Protein 6PLJ (pdb70)

Sequence (216 aa):
GNMISAVVAAAGRGSSRMMRDMAELGLEPVHKLLLPLNNGVTVIEATVKAVLSAGVDECIVVTGHRAGEVEEALSGMDVRVVRNDPVDVPLSASLLRGVRAAGGDIILCAAGDQPAVSPATLRRIAEHADGSSTVSSILARGESGWLDNARGIGMMPLAAGADLLRDYLPLGDGNINPLLWMMMLEDGVRLYGVEASRPIELVNNINHYSDYLRIRDHFFLRTN

Organism: Methanothermobacter thermautotrophicus (strain ATCC 29096 / DSM 1053 / JCM 10044 / NBRC 100330 / Delta H) (NCBI:txid187420)

Radius of gyration: 16.03 Å; Cα contacts (8 Å, |Δi|>4): 494; chains: 1; bounding box: 42×36×37 Å

Secondary structure (DSSP, 8-state):
---EEEEEEE----HHHHHHHHHTTPPP--GGGSEETTEEHHHHHHHHHHHTT-SEEEEEE-TTHHHHHHHTTTS--EEEE-SSS---HHHHHHHHHHH---SEEEEEETT-TT--HHHHHHHHHH-BTTEEEEEESSSSEE-S--TT--SSEEEEHHHHHHHTTSSSS-HHHHHHHHHHTT-EEEEEE-SSGGGG---SSHHHHHHHHHHHHHH-

B-factor: mean 17.9, std 7.76, range [8.37, 50.13]

Solvent-accessible surface area: 10000 Å² total; per-residue (Å²): 102,147,64,51,0,0,0,0,10,2,6,40,151,11,70,83,0,39,142,24,10,56,124,114,72,78,148,53,54,3,26,4,33,6,85,5,95,85,60,22,0,0,32,10,5,0,126,10,0,51,46,6,48,18,92,40,2,0,0,0,0,6,50,107,6,49,80,0,40,125,20,3,82,82,48,125,32,145,57,21,113,6,130,102,79,104,49,65,61,6,32,5,0,37,76,0,6,140,32,19,57,7,56,10,0,0,0,5,12,0,18,9,4,8,9,32,50,49,0,3,109,101,0,8,120,82,12,74,53,81,15,0,0,0,0,2,144,44,149,60,22,166,38,126,20,1,161,43,14,12,17,1,0,0,0,3,16,120,23,0,109,102,25,3,79,84,56,106,4,89,13,45,51,1,0,90,55,0,32,141,92,37,21,146,2,40,0,4,87,13,63,131,98,14,2,19,14,71,0,75,72,21,74,31,2,52,124,0,93,67,24,32,129,171,72,156

Foldseek 3Di:
DPFEEEEEEAADFQVQAQVLCVVVVHHGDTQQQPDAPNAGLLVLQVVQQVLLPGPAYEYEYHVVRVRNCVSCVPDRHHYDYDVVRPAFPLVSVLSRLVVDDDQKYFYAYSQQRLAHSPQSNVQSVQEDAQEKEFADQAAWFWDLALPLTFDGMMYGSVVSNVQSVDDDRGRSVSVNVCSVVVRTYIHHYGPDNLSSQGPNHNVNVVVSRVVSVVVD

Structure (mmCIF, N/CA/C/O backbone):
data_6PLJ
#
_entry.id   6PLJ
#
_cell.length_a   50.656
_cell.length_b   61.418
_cell.length_c   72.227
_cell.angle_alpha   90.000
_cell.angle_beta   90.000
_cell.angle_gamma   90.000
#
_symmetry.space_group_name_H-M   'P 21 21 21'
#
loop_
_entity.id
_entity.type
_entity.pdbx_description
1 polymer 'nucleotidyl transferase'
2 non-polymer 1,2-ETHANEDIOL
3 non-polymer 'CHLORIDE ION'
4 non-polymer 'SODIUM ION'
5 water water
#
loop_
_atom_site.group_PDB
_atom_site.id
_atom_site.type_symbol
_atom_site.label_atom_id
_atom_site.label_alt_id
_atom_site.label_comp_id
_atom_site.label_asym_id
_atom_site.label_entity_id
_atom_site.label_seq_id
_atom_site.pdbx_PDB_ins_code
_atom_site.Cartn_x
_atom_site.Cartn_y
_atom_site.Cartn_z
_atom_site.occupancy
_atom_site.B_iso_or_equiv
_atom_site.auth_seq_id
_atom_site.auth_comp_id
_atom_site.auth_asym_id
_atom_site.auth_atom_id
_atom_site.pdbx_PDB_model_num
ATOM 1 N N . GLY A 1 22 ? -16.588 12.015 25.047 0.70 26.16 2 GLY A N 1
ATOM 2 C CA . GLY A 1 22 ? -15.925 13.006 24.158 0.70 25.50 2 GLY A CA 1
ATOM 3 C C . GLY A 1 22 ? -14.838 13.851 24.814 0.70 24.76 2 GLY A C 1
ATOM 4 O O . GLY A 1 22 ? -14.618 14.991 24.406 0.70 25.91 2 GLY A O 1
ATOM 5 N N . ASN A 1 23 ? -14.146 13.301 25.812 0.70 22.45 3 ASN A N 1
ATOM 6 C CA . ASN A 1 23 ? -13.025 13.995 26.451 0.70 21.90 3 ASN A CA 1
ATOM 7 C C . ASN A 1 23 ? -11.674 13.466 25.972 0.70 19.22 3 ASN A C 1
ATOM 8 O O . ASN A 1 23 ? -10.701 14.213 25.946 0.70 19.57 3 ASN A O 1
ATOM 13 N N . MET A 1 24 ? -11.590 12.185 25.610 1.00 16.44 4 MET A N 1
ATOM 14 C CA . MET A 1 24 ? -10.305 11.646 25.172 1.00 14.45 4 MET A CA 1
ATOM 15 C C . MET A 1 24 ? -10.486 10.405 24.315 1.00 13.05 4 MET A C 1
ATOM 16 O O . MET A 1 24 ? -11.256 9.510 24.668 1.00 12.93 4 MET A O 1
ATOM 21 N N . ILE A 1 25 ? -9.771 10.377 23.192 1.00 12.42 5 ILE A N 1
ATOM 22 C CA . ILE A 1 25 ? -9.853 9.274 22.234 1.00 12.27 5 ILE A CA 1
ATOM 23 C C . ILE A 1 25 ? -8.508 8.561 22.228 1.00 11.25 5 ILE A C 1
ATOM 24 O O . ILE A 1 25 ? -7.477 9.147 21.899 1.00 10.80 5 ILE A O 1
ATOM 29 N N . SER A 1 26 ? -8.517 7.277 22.583 1.00 10.14 6 SER A N 1
ATOM 30 C CA . SER A 1 26 ? -7.300 6.469 22.568 1.00 9.85 6 SER A CA 1
ATOM 31 C C . SER A 1 26 ? -7.401 5.471 21.439 1.00 10.20 6 SER A C 1
ATOM 32 O O . SER A 1 26 ? -8.463 4.869 21.246 1.00 11.75 6 SER A O 1
ATOM 35 N N . ALA A 1 27 ? -6.322 5.276 20.701 1.00 9.49 7 ALA A N 1
ATOM 36 C CA . ALA A 1 27 ? -6.277 4.159 19.767 1.00 9.15 7 ALA A CA 1
ATOM 37 C C . ALA A 1 27 ? -5.645 2.965 20.435 1.00 8.91 7 ALA A C 1
ATOM 38 O O . ALA A 1 27 ? -4.745 3.100 21.259 1.00 9.11 7 ALA A O 1
ATOM 40 N N . VAL A 1 28 ? -6.131 1.790 20.068 1.00 8.37 8 VAL A N 1
ATOM 41 C CA . VAL A 1 28 ? -5.530 0.532 20.471 1.00 8.48 8 VAL A CA 1
ATOM 42 C C . VAL A 1 28 ? -5.281 -0.228 19.177 1.00 8.52 8 VAL A C 1
ATOM 43 O O . VAL A 1 28 ? -6.237 -0.540 18.439 1.00 8.38 8 VAL A O 1
ATOM 47 N N . VAL A 1 29 ? -4.016 -0.494 18.891 1.00 8.58 9 VAL A N 1
ATOM 48 C CA . VAL A 1 29 ? -3.625 -1.258 17.714 1.00 8.72 9 VAL A CA 1
ATOM 49 C C . VAL A 1 29 ? -3.255 -2.658 18.171 1.00 9.23 9 VAL A C 1
ATOM 50 O O . VAL A 1 29 ? -2.332 -2.841 18.979 1.00 9.03 9 VAL A O 1
ATOM 54 N N . ALA A 1 30 ? -3.987 -3.643 17.666 1.00 9.72 10 ALA A N 1
ATOM 55 C CA . ALA A 1 30 ? -3.701 -5.038 17.980 1.00 10.15 10 ALA A CA 1
ATOM 56 C C . ALA A 1 30 ? -2.607 -5.527 17.039 1.00 10.57 10 ALA A C 1
ATOM 57 O O . ALA A 1 30 ? -2.830 -5.642 15.837 1.00 11.27 10 ALA A O 1
ATOM 59 N N . ALA A 1 31 ? -1.432 -5.798 17.594 1.00 10.45 11 ALA A N 1
ATOM 60 C CA . ALA A 1 31 ? -0.252 -6.134 16.806 1.00 10.69 11 ALA A CA 1
ATOM 61 C C . ALA A 1 31 ? 0.438 -7.357 17.410 1.00 10.87 11 ALA A C 1
ATOM 62 O O . ALA A 1 31 ? 1.663 -7.455 17.380 1.00 12.75 11 ALA A O 1
ATOM 64 N N . ALA A 1 32 ? -0.357 -8.260 17.964 1.00 11.10 12 ALA A N 1
ATOM 65 C CA . ALA A 1 32 ? 0.161 -9.343 18.822 1.00 11.06 12 ALA A CA 1
ATOM 66 C C . ALA A 1 32 ? -0.018 -10.750 18.290 1.00 10.87 12 ALA A C 1
ATOM 67 O O . ALA A 1 32 ? 0.495 -11.683 18.900 1.00 10.83 12 ALA A O 1
ATOM 69 N N . GLY A 1 33 ? -0.758 -10.928 17.199 1.00 10.84 13 GLY A N 1
ATOM 70 C CA . GLY A 1 33 ? -1.136 -12.248 16.760 1.00 10.90 13 GLY A CA 1
ATOM 71 C C . GLY A 1 33 ? -0.140 -12.916 15.831 1.00 10.93 13 GLY A C 1
ATOM 72 O O . GLY A 1 33 ? 0.741 -12.267 15.252 1.00 10.73 13 GLY A O 1
ATOM 73 N N . ARG A 1 34 ? -0.323 -14.221 15.657 1.00 11.66 14 ARG A N 1
ATOM 74 C CA . ARG A 1 34 ? 0.415 -14.961 14.640 1.00 11.82 14 ARG A CA 1
ATOM 75 C C . ARG A 1 34 ? -0.193 -14.647 13.274 1.00 12.07 14 ARG A C 1
ATOM 76 O O . ARG A 1 34 ? -1.298 -14.102 13.159 1.00 13.54 14 ARG A O 1
ATOM 84 N N . GLY A 1 35 ? 0.549 -14.987 12.238 1.00 11.62 15 GLY A N 1
ATOM 85 C CA . GLY A 1 35 ? 0.059 -14.928 10.871 1.00 11.32 15 GLY A CA 1
ATOM 86 C C . GLY A 1 35 ? 0.681 -16.071 10.112 1.00 11.08 15 GLY A C 1
ATOM 87 O O . GLY A 1 35 ? 1.471 -15.879 9.199 1.00 10.98 15 GLY A O 1
ATOM 88 N N A SER A 1 36 ? 0.318 -17.276 10.512 0.70 11.12 16 SER A N 1
ATOM 89 N N B SER A 1 36 ? 0.321 -17.279 10.528 0.30 11.17 16 SER A N 1
ATOM 90 C CA A SER A 1 36 ? 0.965 -18.471 9.990 0.70 11.18 16 SER A CA 1
ATOM 91 C CA B SER A 1 36 ? 0.911 -18.505 10.002 0.30 11.22 16 SER A CA 1
ATOM 92 C C A SER A 1 36 ? 0.657 -18.695 8.507 0.70 11.52 16 SER A C 1
ATOM 93 C C B SER A 1 36 ? 0.658 -18.676 8.513 0.30 11.53 16 SER A C 1
ATOM 94 O O A SER A 1 36 ? 1.552 -19.089 7.747 0.70 10.92 16 SER A O 1
ATOM 95 O O B SER A 1 36 ? 1.575 -19.022 7.761 0.30 11.27 16 SER A O 1
ATOM 100 N N . ARG A 1 37 ? -0.582 -18.416 8.101 1.00 11.69 17 ARG A N 1
ATOM 101 C CA . ARG A 1 37 ? -1.005 -18.601 6.707 1.00 12.72 17 ARG A CA 1
ATOM 102 C C . ARG A 1 37 ? -0.165 -17.765 5.761 1.00 11.76 17 ARG A C 1
ATOM 103 O O . ARG A 1 37 ? 0.306 -18.260 4.721 1.00 11.43 17 ARG A O 1
ATOM 111 N N . MET A 1 38 ? 0.090 -16.519 6.132 1.00 11.44 18 MET A N 1
ATOM 112 C CA . MET A 1 38 ? 0.840 -15.651 5.252 1.00 11.84 18 MET A CA 1
ATOM 113 C C . MET A 1 38 ? 2.296 -16.093 5.147 1.00 11.63 18 MET A C 1
ATOM 114 O O . MET A 1 38 ? 2.877 -16.020 4.073 1.00 11.46 18 MET A O 1
ATOM 119 N N . MET A 1 39 ? 2.885 -16.552 6.257 1.00 11.31 19 MET A N 1
ATOM 120 C CA . MET A 1 39 ? 4.257 -17.040 6.254 1.00 11.57 19 MET A CA 1
ATOM 121 C C . MET A 1 39 ? 4.389 -18.303 5.417 1.00 11.31 19 MET A C 1
ATOM 122 O O . MET A 1 39 ? 5.349 -18.429 4.662 1.00 11.00 19 MET A O 1
ATOM 127 N N . ARG A 1 40 ? 3.415 -19.200 5.534 1.00 11.16 20 ARG A N 1
ATOM 128 C CA . ARG A 1 40 ? 3.389 -20.418 4.711 1.00 11.61 20 ARG A CA 1
ATOM 129 C C . ARG A 1 40 ? 3.248 -20.061 3.240 1.00 12.09 20 ARG A C 1
ATOM 130 O O . ARG A 1 40 ? 3.897 -20.684 2.382 1.00 12.16 20 ARG A O 1
ATOM 138 N N . ASP A 1 41 ? 2.413 -19.064 2.940 1.00 12.00 21 ASP A N 1
ATOM 139 C CA . ASP A 1 41 ? 2.297 -18.604 1.553 1.00 12.11 21 ASP A CA 1
ATOM 140 C C . ASP A 1 41 ? 3.648 -18.189 0.977 1.00 12.50 21 ASP A C 1
ATOM 141 O O . ASP A 1 41 ? 3.952 -18.465 -0.195 1.00 12.69 21 ASP A O 1
ATOM 146 N N . MET A 1 42 ? 4.430 -17.467 1.764 1.00 12.38 22 MET A N 1
ATOM 147 C CA . MET A 1 42 ? 5.756 -17.044 1.343 1.00 12.72 22 MET A CA 1
ATOM 148 C C . MET A 1 42 ? 6.658 -18.242 1.110 1.00 13.53 22 MET A C 1
ATOM 149 O O . MET A 1 42 ? 7.352 -18.299 0.092 1.00 13.95 22 MET A O 1
ATOM 154 N N . ALA A 1 43 ? 6.624 -19.204 2.031 1.00 13.67 23 ALA A N 1
ATOM 155 C CA . ALA A 1 43 ? 7.429 -20.422 1.884 1.00 15.10 23 ALA A CA 1
ATOM 156 C C . ALA A 1 43 ? 7.037 -21.199 0.623 1.00 16.08 23 ALA A C 1
ATOM 157 O O . ALA A 1 43 ? 7.921 -21.721 -0.083 1.00 17.03 23 ALA A O 1
ATOM 159 N N . GLU A 1 44 ? 5.739 -21.232 0.320 1.00 15.79 24 GLU A N 1
ATOM 160 C CA . GLU A 1 44 ? 5.211 -21.937 -0.862 1.00 16.91 24 GLU A CA 1
ATOM 161 C C . GLU A 1 44 ? 5.538 -21.245 -2.195 1.00 16.84 24 GLU A C 1
ATOM 162 O O . GLU A 1 44 ? 5.405 -21.858 -3.262 1.00 18.43 24 GLU A O 1
ATOM 168 N N . LEU A 1 45 ? 5.943 -19.979 -2.136 1.00 15.96 25 LEU A N 1
ATOM 169 C CA . LEU A 1 45 ? 6.548 -19.275 -3.267 1.00 16.51 25 LEU A CA 1
ATOM 170 C C . LEU A 1 45 ? 8.076 -19.403 -3.319 1.00 16.59 25 LEU A C 1
ATOM 171 O O . LEU A 1 45 ? 8.721 -18.792 -4.172 1.00 18.64 25 LEU A O 1
ATOM 176 N N . GLY A 1 46 ? 8.675 -20.183 -2.425 1.00 17.09 26 GLY A N 1
ATOM 177 C CA . GLY A 1 46 ? 10.133 -20.232 -2.301 1.00 17.26 26 GLY A CA 1
ATOM 178 C C . GLY A 1 46 ? 10.791 -18.962 -1.791 1.00 18.02 26 GLY A C 1
ATOM 179 O O . GLY A 1 46 ? 11.966 -18.707 -2.050 1.00 18.65 26 GLY A O 1
ATOM 180 N N . LEU A 1 47 ? 10.040 -18.153 -1.046 1.00 16.78 27 LEU A N 1
ATOM 181 C CA . LEU A 1 47 ? 10.589 -16.972 -0.420 1.00 16.72 27 LEU A CA 1
ATOM 182 C C . LEU A 1 47 ? 10.863 -17.282 1.047 1.00 16.62 27 LEU A C 1
ATOM 183 O O . LEU A 1 47 ? 10.258 -18.198 1.615 1.00 16.98 27 LEU A O 1
ATOM 188 N N . GLU A 1 48 ? 11.770 -16.519 1.645 1.00 16.22 28 GLU A N 1
ATOM 189 C CA . GLU A 1 48 ? 11.996 -16.602 3.088 1.00 16.87 28 GLU A CA 1
ATOM 190 C C . GLU A 1 48 ? 10.806 -15.942 3.788 1.00 15.90 28 GLU A C 1
ATOM 191 O O . GLU A 1 48 ? 10.506 -14.789 3.500 1.00 15.48 28 GLU A O 1
ATOM 197 N N . PRO A 1 49 ? 10.108 -16.679 4.675 1.00 15.32 29 PRO A N 1
ATOM 198 C CA . PRO A 1 49 ? 8.962 -16.039 5.317 1.00 14.59 29 PRO A CA 1
ATOM 199 C C . PRO A 1 49 ? 9.361 -14.895 6.228 1.00 14.29 29 PRO A C 1
ATOM 200 O O . PRO A 1 49 ? 10.449 -14.877 6.818 1.00 14.70 29 PRO A O 1
ATOM 204 N N . VAL A 1 50 ? 8.482 -13.904 6.270 1.00 13.30 30 VAL A N 1
ATOM 205 C CA . VAL A 1 50 ? 8.640 -12.732 7.116 1.00 13.37 30 VAL A CA 1
ATOM 206 C C . VAL A 1 50 ? 7.260 -12.568 7.756 1.00 12.41 30 VAL A C 1
ATOM 207 O O . VAL A 1 50 ? 6.258 -12.705 7.073 1.00 12.19 30 VAL A O 1
ATOM 211 N N . HIS A 1 51 ? 7.214 -12.340 9.067 1.00 11.54 31 HIS A N 1
ATOM 212 C CA . HIS A 1 51 ? 5.963 -12.042 9.747 1.00 11.35 31 HIS A CA 1
ATOM 213 C C . HIS A 1 51 ? 5.313 -10.816 9.106 1.00 10.61 31 HIS A C 1
ATOM 214 O O . HIS A 1 51 ? 5.986 -9.822 8.827 1.00 10.40 31 HIS A O 1
ATOM 221 N N . LYS A 1 52 ? 4.004 -10.900 8.914 1.00 10.15 32 LYS A N 1
ATOM 222 C CA . LYS A 1 52 ? 3.243 -9.897 8.151 1.00 10.27 32 LYS A CA 1
ATOM 223 C C . LYS A 1 52 ? 3.494 -8.471 8.593 1.00 10.05 32 LYS A C 1
ATOM 224 O O . LYS A 1 52 ? 3.541 -7.568 7.769 1.00 10.27 32 LYS A O 1
ATOM 230 N N . LEU A 1 53 ? 3.642 -8.271 9.895 1.00 9.98 33 LEU A N 1
ATOM 231 C CA . LEU A 1 53 ? 3.782 -6.922 10.427 1.00 9.82 33 LEU A CA 1
ATOM 232 C C . LEU A 1 53 ? 5.115 -6.291 10.088 1.00 10.63 33 LEU A C 1
ATOM 233 O O . LEU A 1 53 ? 5.251 -5.060 10.160 1.00 10.67 33 LEU A O 1
ATOM 238 N N . LEU A 1 54 ? 6.091 -7.117 9.714 1.00 11.31 34 LEU A N 1
ATOM 239 C CA . LEU A 1 54 ? 7.444 -6.659 9.437 1.00 12.47 34 LEU A CA 1
ATOM 240 C C . LEU A 1 54 ? 7.759 -6.565 7.949 1.00 12.62 34 LEU A C 1
ATOM 241 O O . LEU A 1 54 ? 8.883 -6.200 7.574 1.00 13.35 34 LEU A O 1
ATOM 246 N N . LEU A 1 55 ? 6.786 -6.876 7.098 1.00 12.57 35 LEU A N 1
ATOM 247 C CA . LEU A 1 55 ? 6.965 -6.724 5.666 1.00 12.70 35 LEU A CA 1
ATOM 248 C C . LEU A 1 55 ? 7.090 -5.259 5.292 1.00 13.55 35 LEU A C 1
ATOM 249 O O . LEU A 1 55 ? 6.507 -4.393 5.940 1.00 13.20 35 LEU A O 1
ATOM 254 N N . PRO A 1 56 ? 7.865 -4.966 4.239 1.00 14.61 36 PRO A N 1
ATOM 255 C CA . PRO A 1 56 ? 8.109 -3.579 3.900 1.00 15.31 36 PRO A CA 1
ATOM 256 C C . PRO A 1 56 ? 6.921 -2.950 3.224 1.00 16.03 36 PRO A C 1
ATOM 257 O O . PRO A 1 56 ? 6.274 -3.569 2.369 1.00 16.22 36 PRO A O 1
ATOM 261 N N . LEU A 1 57 ? 6.677 -1.701 3.588 1.00 17.22 37 LEU A N 1
ATOM 262 C CA . LEU A 1 57 ? 5.607 -0.932 3.040 1.00 19.15 37 LEU A CA 1
ATOM 263 C C . LEU A 1 57 ? 5.907 0.551 3.250 1.00 20.77 37 LEU A C 1
ATOM 264 O O . LEU A 1 57 ? 6.171 0.960 4.384 1.00 20.00 37 LEU A O 1
ATOM 269 N N . ASN A 1 58 ? 5.904 1.322 2.162 1.00 22.73 38 ASN A N 1
ATOM 270 C CA A ASN A 1 58 ? 6.032 2.783 2.227 0.50 23.73 38 ASN A CA 1
ATOM 271 C CA B ASN A 1 58 ? 6.060 2.788 2.213 0.50 23.10 38 ASN A CA 1
ATOM 272 C C . ASN A 1 58 ? 7.370 3.211 2.879 1.00 24.06 38 ASN A C 1
ATOM 273 O O . ASN A 1 58 ? 7.414 4.181 3.647 1.00 24.83 38 ASN A O 1
ATOM 282 N N . GLY A 1 59 ? 8.450 2.479 2.586 1.00 23.12 39 GLY A N 1
ATOM 283 C CA . GLY A 1 59 ? 9.756 2.726 3.225 1.00 22.75 39 GLY A CA 1
ATOM 284 C C . GLY A 1 59 ? 9.867 2.327 4.695 1.00 22.12 39 GLY A C 1
ATOM 285 O O . GLY A 1 59 ? 10.913 2.515 5.319 1.00 21.32 39 GLY A O 1
ATOM 286 N N . VAL A 1 60 ? 8.806 1.747 5.256 1.00 20.55 40 VAL A N 1
ATOM 287 C CA . VAL A 1 60 ? 8.797 1.315 6.656 1.00 20.30 40 VAL A CA 1
ATOM 288 C C . VAL A 1 60 ? 8.270 -0.123 6.665 1.00 19.35 40 VAL A C 1
ATOM 289 O O . VAL A 1 60 ? 8.491 -0.856 5.701 1.00 20.73 40 VAL A O 1
ATOM 293 N N . THR A 1 61 ? 7.645 -0.549 7.760 1.00 16.94 41 THR A N 1
ATOM 294 C CA . THR A 1 61 ? 6.996 -1.851 7.842 1.00 14.77 41 THR A CA 1
ATOM 295 C C . THR A 1 61 ? 5.479 -1.686 7.862 1.00 13.25 41 THR A C 1
ATOM 296 O O . THR A 1 61 ? 4.943 -0.598 8.102 1.00 12.35 41 THR A O 1
ATOM 300 N N . VAL A 1 62 ? 4.787 -2.794 7.639 1.00 11.52 42 VAL A N 1
ATOM 301 C CA . VAL A 1 62 ? 3.338 -2.835 7.742 1.00 10.73 42 VAL A CA 1
ATOM 302 C C . VAL A 1 62 ? 2.880 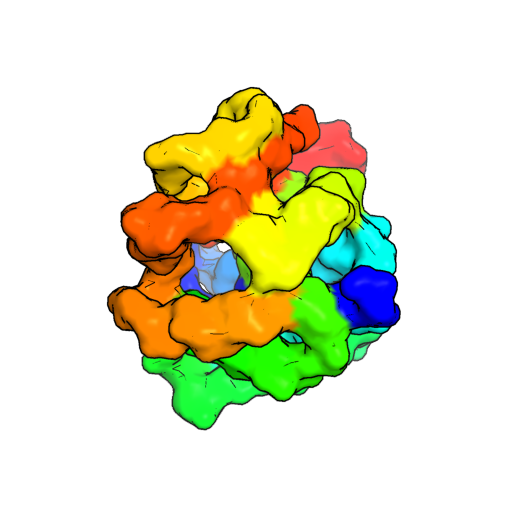-2.217 9.058 1.00 10.24 42 VAL A C 1
ATOM 303 O O . VAL A 1 62 ? 1.975 -1.401 9.070 1.00 9.64 42 VAL A O 1
ATOM 307 N N . ILE A 1 63 ? 3.471 -2.649 10.175 1.00 9.98 43 ILE A N 1
ATOM 308 C CA . ILE A 1 63 ? 2.993 -2.154 11.467 1.00 9.84 43 ILE A CA 1
ATOM 309 C C . ILE A 1 63 ? 3.229 -0.653 11.625 1.00 10.22 43 ILE A C 1
ATOM 310 O O . ILE A 1 63 ? 2.361 0.059 12.133 1.00 9.55 43 ILE A O 1
ATOM 315 N N . GLU A 1 64 ? 4.367 -0.164 11.147 1.00 10.57 44 GLU A N 1
ATOM 316 C CA . GLU A 1 64 ? 4.620 1.276 11.184 1.00 11.17 44 GLU A CA 1
ATOM 317 C C . GLU A 1 64 ? 3.594 2.016 10.329 1.00 10.78 44 GLU A C 1
ATOM 318 O O . GLU A 1 64 ? 3.142 3.100 10.709 1.00 11.04 44 GLU A O 1
ATOM 324 N N . ALA A 1 65 ? 3.239 1.455 9.177 1.00 10.14 45 ALA A N 1
ATOM 325 C CA . ALA A 1 65 ? 2.219 2.070 8.330 1.00 10.48 45 ALA A CA 1
ATOM 326 C C . ALA A 1 65 ? 0.874 2.184 9.037 1.00 10.31 45 ALA A C 1
ATOM 327 O O . ALA A 1 65 ? 0.219 3.225 8.996 1.00 10.94 45 ALA A O 1
ATOM 329 N N . THR A 1 66 ? 0.462 1.112 9.699 1.00 9.96 46 THR A N 1
ATOM 330 C CA . THR A 1 66 ? -0.796 1.128 10.436 1.00 9.94 46 THR A CA 1
ATOM 331 C C . THR A 1 66 ? -0.781 2.178 11.538 1.00 9.85 46 THR A C 1
ATOM 332 O O . THR A 1 66 ? -1.721 2.948 11.666 1.00 10.71 46 THR A O 1
ATOM 336 N N . VAL A 1 67 ? 0.278 2.188 12.329 1.00 9.97 47 VAL A N 1
ATOM 337 C CA . VAL A 1 67 ? 0.378 3.114 13.456 1.00 10.08 47 VAL A CA 1
ATOM 338 C C . VAL A 1 67 ? 0.401 4.562 12.955 1.00 10.62 47 VAL A C 1
ATOM 339 O O . VAL A 1 67 ? -0.283 5.417 13.515 1.00 10.33 47 VAL A O 1
ATOM 343 N N . LYS A 1 68 ? 1.146 4.817 11.884 1.00 11.02 48 LYS A N 1
ATOM 344 C CA . LYS A 1 68 ? 1.182 6.154 11.319 1.00 12.12 48 LYS A CA 1
ATOM 345 C C . LYS A 1 68 ? -0.211 6.635 10.924 1.00 11.60 48 LYS A C 1
ATOM 346 O O . LYS A 1 68 ? -0.573 7.779 11.186 1.00 11.02 48 LYS A O 1
ATOM 352 N N . ALA A 1 69 ? -1.000 5.766 10.298 1.00 10.65 49 ALA A N 1
ATOM 353 C CA . ALA A 1 69 ? -2.375 6.131 9.925 1.00 10.59 49 ALA A CA 1
ATOM 354 C C . ALA A 1 69 ? -3.244 6.472 11.132 1.00 10.48 49 ALA A C 1
ATOM 355 O O . ALA A 1 69 ? -4.004 7.446 11.116 1.00 10.21 49 ALA A O 1
ATOM 357 N N . VAL A 1 70 ? -3.111 5.669 12.185 1.00 10.38 50 VAL A N 1
ATOM 358 C CA . VAL A 1 70 ? -3.854 5.876 13.421 1.00 10.52 50 VAL A CA 1
ATOM 359 C C . VAL A 1 70 ? -3.466 7.217 14.073 1.00 10.57 50 VAL A C 1
ATOM 360 O O . VAL A 1 70 ? -4.328 8.010 14.468 1.00 10.28 50 VAL A O 1
ATOM 364 N N . LEU A 1 71 ? -2.174 7.481 14.167 1.00 10.68 51 LEU A N 1
ATOM 365 C CA . LEU A 1 71 ? -1.721 8.764 14.729 1.00 11.40 51 LEU A CA 1
ATOM 366 C C . LEU A 1 71 ? -2.167 9.926 13.867 1.00 12.17 51 LEU A C 1
ATOM 367 O O . LEU A 1 71 ? -2.609 10.980 14.387 1.00 12.75 51 LEU A O 1
ATOM 372 N N . SER A 1 72 ? -2.131 9.737 12.550 1.00 12.03 52 SER A N 1
ATOM 373 C CA . SER A 1 72 ? -2.589 10.800 11.648 1.00 12.83 52 SER A CA 1
ATOM 374 C C . SER A 1 72 ? -4.098 11.060 11.709 1.00 12.61 52 SER A C 1
ATOM 375 O O . SER A 1 72 ? -4.560 12.078 11.208 1.00 12.76 52 SER A O 1
ATOM 378 N N . ALA A 1 73 ? -4.871 10.154 12.326 1.00 12.01 53 ALA A N 1
ATOM 379 C CA . ALA A 1 73 ? -6.294 10.327 12.485 1.00 11.96 53 ALA A CA 1
ATOM 380 C C . ALA A 1 73 ? -6.656 11.240 13.650 1.00 11.85 53 ALA A C 1
ATOM 381 O O . ALA A 1 73 ? -7.838 11.453 13.893 1.00 12.91 53 ALA A O 1
ATOM 383 N N . GLY A 1 74 ? -5.660 11.718 14.404 1.00 11.52 54 GLY A N 1
ATOM 384 C CA . GLY A 1 74 ? -5.868 12.737 15.413 1.00 11.73 54 GLY A CA 1
ATOM 385 C C . GLY A 1 74 ? -6.195 12.232 16.803 1.00 11.66 54 GLY A C 1
ATOM 386 O O . GLY A 1 74 ? -6.631 13.008 17.628 1.00 12.30 54 GLY A O 1
ATOM 387 N N . VAL A 1 75 ? -6.004 10.938 17.060 1.00 10.88 55 VAL A N 1
ATOM 388 C CA . VAL A 1 75 ? -6.196 10.384 18.401 1.00 10.73 55 VAL A CA 1
ATOM 389 C C . VAL A 1 75 ? -5.271 11.023 19.442 1.00 10.74 55 VAL A C 1
ATOM 390 O O . VAL A 1 75 ? -4.178 11.498 19.114 1.00 10.51 55 VAL A O 1
ATOM 394 N N . ASP A 1 76 ? -5.709 11.020 20.696 1.00 10.70 56 ASP A N 1
ATOM 395 C CA . ASP A 1 76 ? -4.931 11.624 21.789 1.00 10.95 56 ASP A CA 1
ATOM 396 C C . ASP A 1 76 ? -3.735 10.772 22.206 1.00 10.73 56 ASP A C 1
ATOM 397 O O . ASP A 1 76 ? -2.783 11.285 22.760 1.00 10.86 56 ASP A O 1
ATOM 402 N N . GLU A 1 77 ? -3.811 9.469 21.971 1.00 10.25 57 GLU A N 1
ATOM 403 C CA . GLU A 1 77 ? -2.708 8.551 22.247 1.00 10.31 57 GLU A CA 1
ATOM 404 C C . GLU A 1 77 ? -2.923 7.294 21.443 1.00 10.26 57 GLU A C 1
A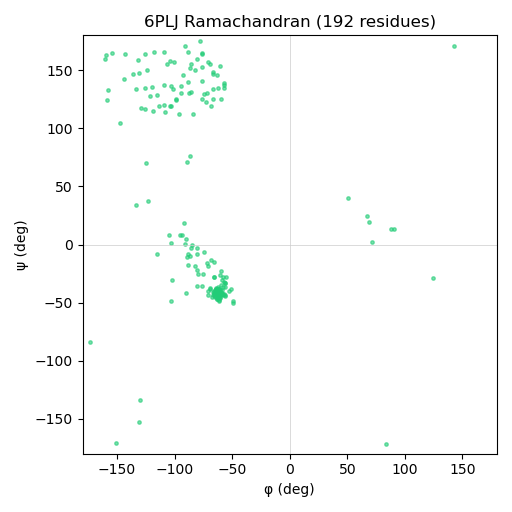TOM 405 O O . GLU A 1 77 ? -4.048 7.024 21.023 1.00 9.82 57 GLU A O 1
ATOM 411 N N . CYS A 1 78 ? -1.848 6.539 21.234 1.00 10.33 58 CYS A N 1
ATOM 412 C CA . CYS A 1 78 ? -1.918 5.259 20.553 1.00 10.82 58 CYS A CA 1
ATOM 413 C C . CYS A 1 78 ? -1.211 4.197 21.385 1.00 10.68 58 CYS A C 1
ATOM 414 O O . CYS A 1 78 ? -0.006 4.300 21.651 1.00 10.82 58 CYS A O 1
ATOM 417 N N . ILE A 1 79 ? -1.991 3.207 21.810 1.00 10.61 59 ILE A N 1
ATOM 418 C CA . ILE A 1 79 ? -1.520 2.023 22.501 1.00 10.78 59 ILE A CA 1
ATOM 419 C C . ILE A 1 79 ? -1.314 0.959 21.444 1.00 10.31 59 ILE A C 1
ATOM 420 O O . ILE A 1 79 ? -2.149 0.813 20.560 1.00 10.73 59 ILE A O 1
ATOM 425 N N . VAL A 1 80 ? -0.207 0.232 21.518 1.00 9.62 60 VAL A N 1
ATOM 426 C CA . VAL A 1 80 ? 0.007 -0.894 20.618 1.00 9.37 60 VAL A CA 1
ATOM 427 C C . VAL A 1 80 ? 0.198 -2.126 21.474 1.00 9.52 60 VAL A C 1
ATOM 428 O O . VAL A 1 80 ? 1.030 -2.121 22.385 1.00 9.91 60 VAL A O 1
ATOM 432 N N . VAL A 1 81 ? -0.578 -3.166 21.180 1.00 9.22 61 VAL A N 1
ATOM 433 C CA . VAL A 1 81 ? -0.517 -4.413 21.927 1.00 9.16 61 VAL A CA 1
ATOM 434 C C . VAL A 1 81 ? 0.334 -5.372 21.136 1.00 9.63 61 VAL A C 1
ATOM 435 O O . VAL A 1 81 ? 0.022 -5.659 19.979 1.00 9.83 61 VAL A O 1
ATOM 439 N N . THR A 1 82 ? 1.378 -5.886 21.779 1.00 9.85 62 THR A N 1
ATOM 440 C CA . THR A 1 82 ? 2.323 -6.779 21.123 1.00 9.95 62 THR A CA 1
ATOM 441 C C . THR A 1 82 ? 2.301 -8.148 21.801 1.00 10.27 62 THR A C 1
ATOM 442 O O . THR A 1 82 ? 1.729 -8.322 22.871 1.00 10.70 62 THR A O 1
ATOM 446 N N . GLY A 1 83 ? 2.889 -9.132 21.140 1.00 10.26 63 GLY A N 1
ATOM 447 C CA . GLY A 1 83 ? 2.925 -10.484 21.692 1.00 10.21 63 GLY A CA 1
ATOM 448 C C . GLY A 1 83 ? 3.792 -11.348 20.813 1.00 10.33 63 GLY A C 1
ATOM 449 O O . GLY A 1 83 ? 4.987 -11.503 21.059 1.00 11.08 63 GLY A O 1
ATOM 450 N N . HIS A 1 84 ? 3.195 -11.868 19.754 1.00 10.28 64 HIS A N 1
ATOM 451 C CA . HIS A 1 84 ? 3.942 -12.649 18.800 1.00 10.62 64 HIS A CA 1
ATOM 452 C C . HIS A 1 84 ? 5.062 -11.844 18.172 1.00 10.73 64 HIS A C 1
ATOM 453 O O . HIS A 1 84 ? 4.818 -10.780 17.589 1.00 10.74 64 HIS A O 1
ATOM 460 N N . ARG A 1 85 ? 6.290 -12.361 18.262 1.00 10.75 65 ARG A N 1
ATOM 461 C CA . ARG A 1 85 ? 7.469 -11.647 17.762 1.00 11.11 65 ARG A CA 1
ATOM 462 C C . ARG A 1 85 ? 7.516 -10.200 18.287 1.00 11.22 65 ARG A C 1
ATOM 463 O O . ARG A 1 85 ? 7.876 -9.273 17.563 1.00 11.14 65 ARG A O 1
ATOM 471 N N . ALA A 1 86 ? 7.163 -10.033 19.559 1.00 11.54 66 ALA A N 1
ATOM 472 C CA . ALA A 1 86 ? 7.083 -8.693 20.161 1.00 12.19 66 ALA A CA 1
ATOM 473 C C . ALA A 1 86 ? 8.391 -7.925 20.056 1.00 13.28 66 ALA A C 1
ATOM 474 O O . ALA A 1 86 ? 8.370 -6.733 19.763 1.00 13.53 66 ALA A O 1
ATOM 476 N N . GLY A 1 87 ? 9.518 -8.582 20.309 1.00 13.94 67 GLY A N 1
ATOM 477 C CA . GLY A 1 87 ? 10.819 -7.913 20.141 1.00 15.64 67 GLY A CA 1
ATOM 478 C C . GLY A 1 87 ? 10.993 -7.204 18.810 1.00 15.63 67 GLY A C 1
ATOM 479 O O . GLY A 1 87 ? 11.364 -6.019 18.757 1.00 16.00 67 GLY A O 1
ATOM 480 N N . GLU A 1 88 ? 10.677 -7.910 17.731 1.00 15.38 68 GLU A N 1
ATOM 481 C CA . GLU A 1 88 ? 10.811 -7.380 16.385 1.00 15.43 68 GLU A CA 1
ATOM 482 C C . GLU A 1 88 ? 9.770 -6.312 16.074 1.00 14.25 68 GLU A C 1
ATOM 483 O O . GLU A 1 88 ? 10.086 -5.317 15.439 1.00 13.68 68 GLU A O 1
ATOM 489 N N . VAL A 1 89 ? 8.535 -6.523 16.531 1.00 13.07 69 VAL A N 1
ATOM 490 C CA . VAL A 1 89 ? 7.463 -5.547 16.303 1.00 12.81 69 VAL A CA 1
ATOM 491 C C . VAL A 1 89 ? 7.777 -4.259 17.073 1.00 13.09 69 VAL A C 1
ATOM 492 O O . VAL A 1 89 ? 7.674 -3.164 16.530 1.00 13.36 69 VAL A O 1
ATOM 496 N N . GLU A 1 90 ? 8.216 -4.410 18.310 1.00 13.77 70 GLU A N 1
ATOM 497 C CA . GLU A 1 90 ? 8.607 -3.263 19.140 1.00 14.47 70 GLU A CA 1
ATOM 498 C C . GLU A 1 90 ? 9.809 -2.519 18.566 1.00 15.59 70 GLU A C 1
ATOM 499 O O . GLU A 1 90 ? 9.824 -1.278 18.574 1.00 15.70 70 GLU A O 1
ATOM 505 N N . GLU A 1 91 ? 10.771 -3.241 17.999 1.00 15.57 71 GLU A N 1
ATOM 506 C CA . GLU A 1 91 ? 11.903 -2.577 17.354 1.00 17.80 71 GLU A CA 1
ATOM 507 C C . GLU A 1 91 ? 11.437 -1.789 16.131 1.00 16.97 71 GLU A C 1
ATOM 508 O O . GLU A 1 91 ? 11.901 -0.674 15.918 1.00 17.82 71 GLU A O 1
ATOM 514 N N . ALA A 1 92 ? 10.502 -2.346 15.350 1.00 15.62 72 ALA A N 1
ATOM 515 C CA . ALA A 1 92 ? 9.927 -1.639 14.207 1.00 15.74 72 ALA A CA 1
ATOM 516 C C . ALA A 1 92 ? 9.283 -0.324 14.625 1.00 15.81 72 ALA A C 1
ATOM 517 O O . ALA A 1 92 ? 9.395 0.658 13.908 1.00 17.12 72 ALA A O 1
ATOM 519 N N . LEU A 1 93 ? 8.650 -0.311 15.796 1.00 16.11 73 LEU A N 1
ATOM 520 C CA . LEU A 1 93 ? 7.954 0.870 16.299 1.00 16.42 73 LEU A CA 1
ATOM 521 C C . LEU A 1 93 ? 8.800 1.797 17.150 1.00 18.04 73 LEU A C 1
ATOM 522 O O . LEU A 1 93 ? 8.293 2.818 17.598 1.00 17.00 73 LEU A O 1
ATOM 527 N N . SER A 1 94 ? 10.077 1.467 17.345 1.00 19.58 74 SER A N 1
ATOM 528 C CA . SER A 1 94 ? 10.908 2.127 18.361 1.00 21.70 74 SER A CA 1
ATOM 529 C C . SER A 1 94 ? 11.029 3.649 18.213 1.00 23.46 74 SER A C 1
ATOM 530 O O . SER A 1 94 ? 11.197 4.344 19.223 1.00 25.85 74 SER A O 1
ATOM 533 N N . GLY A 1 95 ? 10.916 4.166 16.992 1.00 22.86 75 GLY A N 1
ATOM 534 C CA . GLY A 1 95 ? 10.933 5.623 16.770 1.00 23.78 75 GLY A CA 1
ATOM 535 C C . GLY A 1 95 ? 9.600 6.348 16.924 1.00 23.13 75 GLY A C 1
ATOM 536 O O . GLY A 1 95 ? 9.536 7.572 16.755 1.00 25.81 75 GLY A O 1
ATOM 537 N N . MET A 1 96 ? 8.528 5.622 17.239 1.00 19.65 76 MET A N 1
ATOM 538 C CA . MET A 1 96 ? 7.183 6.176 17.118 1.00 17.90 76 MET A CA 1
ATOM 539 C C . MET A 1 96 ? 6.581 6.485 18.472 1.00 15.82 76 MET A C 1
ATOM 540 O O . MET A 1 96 ? 6.941 5.899 19.492 1.00 15.03 76 MET A O 1
ATOM 545 N N . ASP A 1 97 ? 5.643 7.424 18.473 1.00 15.05 77 ASP A N 1
ATOM 546 C CA . ASP A 1 97 ? 5.056 7.912 19.713 1.00 14.79 77 ASP A CA 1
ATOM 547 C C . ASP A 1 97 ? 3.885 7.018 20.105 1.00 14.08 77 ASP A C 1
ATOM 548 O O . ASP A 1 97 ? 2.727 7.358 19.899 1.00 14.22 77 ASP A O 1
ATOM 553 N N . VAL A 1 98 ? 4.217 5.848 20.625 1.00 13.30 78 VAL A N 1
ATOM 554 C CA . VAL A 1 98 ? 3.220 4.862 21.054 1.00 13.50 78 VAL A CA 1
ATOM 555 C C . VAL A 1 98 ? 3.535 4.337 22.435 1.00 13.01 78 VAL A C 1
ATOM 556 O O . VAL A 1 98 ? 4.683 4.392 22.879 1.00 14.06 78 VAL A O 1
ATOM 560 N N . ARG A 1 99 ? 2.511 3.802 23.084 1.00 12.47 79 ARG A N 1
ATOM 561 C CA . ARG A 1 99 ? 2.616 3.138 24.363 1.00 12.92 79 ARG A CA 1
ATOM 562 C C . ARG A 1 99 ? 2.419 1.659 24.094 1.00 12.70 79 ARG A C 1
ATOM 563 O O . ARG A 1 99 ? 1.343 1.242 23.673 1.00 12.68 79 ARG A O 1
ATOM 571 N N . VAL A 1 100 ? 3.475 0.885 24.308 1.00 12.62 80 VAL A N 1
ATOM 572 C CA . VAL A 1 100 ? 3.452 -0.545 24.034 1.00 13.15 80 VAL A CA 1
ATOM 573 C C . VAL A 1 100 ? 3.093 -1.324 25.285 1.00 13.05 80 VAL A C 1
ATOM 574 O O . VAL A 1 100 ? 3.685 -1.108 26.353 1.00 13.27 80 VAL A O 1
ATOM 578 N N . VAL A 1 101 ? 2.135 -2.236 25.148 1.00 13.03 81 VAL A N 1
ATOM 579 C CA . VAL A 1 101 ? 1.825 -3.206 26.193 1.00 13.62 81 VAL A CA 1
ATOM 580 C C . VAL A 1 101 ? 1.893 -4.582 25.583 1.00 14.01 81 VAL A C 1
ATOM 581 O O . VAL A 1 101 ? 1.400 -4.811 24.488 1.00 12.89 81 VAL A O 1
ATOM 585 N N . ARG A 1 102 ? 2.542 -5.499 26.288 1.00 14.78 82 ARG A N 1
ATOM 586 C CA . ARG A 1 102 ? 2.759 -6.830 25.747 1.00 16.27 82 ARG A CA 1
ATOM 587 C C . ARG A 1 102 ? 1.780 -7.818 26.378 1.00 16.93 82 ARG A C 1
ATOM 588 O O . ARG A 1 102 ? 1.535 -7.792 27.596 1.00 18.71 82 ARG A O 1
ATOM 596 N N . ASN A 1 103 ? 1.221 -8.672 25.546 1.00 16.33 83 ASN A N 1
ATOM 597 C CA . ASN A 1 103 ? 0.423 -9.761 26.128 1.00 17.09 83 ASN A CA 1
ATOM 598 C C . ASN A 1 103 ? 1.417 -10.732 26.773 1.00 19.55 83 ASN A C 1
ATOM 599 O O . ASN A 1 103 ? 2.320 -11.151 26.129 1.00 20.10 83 ASN A O 1
ATOM 604 N N . ASP A 1 104 ? 1.174 -11.093 28.008 1.00 23.77 84 ASP A N 1
ATOM 605 C CA . ASP A 1 104 ? 1.959 -12.121 28.702 1.00 27.65 84 ASP A CA 1
ATOM 606 C C . ASP A 1 104 ? 0.990 -12.820 29.647 1.00 29.03 84 ASP A C 1
ATOM 607 O O . ASP A 1 104 ? 0.646 -12.235 30.684 1.00 31.15 84 ASP A O 1
ATOM 612 N N . PRO A 1 105 ? 0.531 -14.041 29.327 1.00 29.97 85 PRO A N 1
ATOM 613 C CA . PRO A 1 105 ? 1.023 -14.890 28.212 1.00 29.22 85 PRO A CA 1
ATOM 614 C C . PRO A 1 105 ? 0.662 -14.417 26.801 1.00 27.66 85 PRO A C 1
ATOM 615 O O . PRO A 1 105 ? -0.311 -13.680 26.628 1.00 26.53 85 PRO A O 1
ATOM 619 N N . VAL A 1 106 ? 1.448 -14.849 25.812 1.00 25.83 86 VAL A N 1
ATOM 620 C CA . VAL A 1 106 ? 1.258 -14.395 24.425 1.00 25.98 86 VAL A CA 1
ATOM 621 C C . VAL A 1 106 ? 0.159 -15.091 23.643 1.00 26.28 86 VAL A C 1
ATOM 622 O O . VAL A 1 106 ? -0.295 -14.551 22.655 1.00 28.65 86 VAL A O 1
ATOM 626 N N . ASP A 1 107 ? -0.253 -16.292 24.029 1.00 26.40 87 ASP A N 1
ATOM 627 C CA . ASP A 1 107 ? -1.190 -17.016 23.188 1.00 24.95 87 ASP A CA 1
ATOM 628 C C . ASP A 1 107 ? -2.628 -16.655 23.584 1.00 23.04 87 ASP A C 1
ATOM 629 O O . ASP A 1 107 ? -3.345 -17.462 24.175 1.00 23.52 87 ASP A O 1
ATOM 634 N N . VAL A 1 108 ? -3.021 -15.420 23.264 1.00 21.46 88 VAL A N 1
ATOM 635 C CA . VAL A 1 108 ? -4.397 -14.938 23.511 1.00 19.55 88 VAL A CA 1
ATOM 636 C C . VAL A 1 108 ? -5.014 -14.434 22.206 1.00 18.49 88 VAL A C 1
ATOM 637 O O . VAL A 1 108 ? -4.304 -13.977 21.315 1.00 18.91 88 VAL A O 1
ATOM 641 N N . PRO A 1 109 ? -6.344 -14.538 22.080 1.00 17.74 89 PRO A N 1
ATOM 642 C CA . PRO A 1 109 ? -6.979 -14.120 20.843 1.00 17.48 89 PRO A CA 1
ATOM 643 C C . PRO A 1 109 ? -7.132 -12.607 20.726 1.00 16.48 89 PRO A C 1
ATOM 644 O O . PRO A 1 109 ? -6.819 -11.860 21.678 1.00 15.74 89 PRO A O 1
ATOM 648 N N . LEU A 1 110 ? -7.615 -12.176 19.567 1.00 16.17 90 LEU A N 1
ATOM 649 C CA . LEU A 1 110 ? -7.710 -10.750 19.215 1.00 15.62 90 LEU A CA 1
ATOM 650 C C . LEU A 1 110 ? -8.507 -9.957 20.225 1.00 15.41 90 LEU A C 1
ATOM 651 O O . LEU A 1 110 ? -8.092 -8.871 20.618 1.00 14.55 90 LEU A O 1
ATOM 660 N N . SER A 1 111 ? -9.645 -10.493 20.668 1.00 14.94 91 SER A N 1
ATOM 661 C CA . SER A 1 111 ? -10.487 -9.786 21.645 1.00 15.35 91 SER A CA 1
ATOM 662 C C . SER A 1 111 ? -9.725 -9.531 22.944 1.00 14.26 91 SER A C 1
ATOM 663 O O . SER A 1 111 ? -9.847 -8.450 23.525 1.00 13.84 91 SER A O 1
ATOM 666 N N . ALA A 1 112 ? -8.912 -10.497 23.383 1.00 13.12 92 ALA A N 1
ATOM 667 C CA . ALA A 1 112 ? -8.102 -10.346 24.588 1.00 12.73 92 ALA A CA 1
ATOM 668 C C . ALA A 1 112 ? -6.978 -9.335 24.406 1.00 11.94 92 ALA A C 1
ATOM 669 O O . ALA A 1 112 ? -6.626 -8.633 25.352 1.00 12.27 92 ALA A O 1
ATOM 671 N N . SER A 1 113 ? -6.374 -9.305 23.217 1.00 11.80 93 SER A N 1
ATOM 672 C CA . SER A 1 113 ? -5.358 -8.298 22.894 1.00 11.48 93 SER A CA 1
ATOM 673 C C . SER A 1 113 ? -5.975 -6.922 22.934 1.00 10.79 93 SER A C 1
ATOM 674 O O . SER A 1 113 ? -5.413 -6.016 23.526 1.00 10.86 93 SER A O 1
ATOM 677 N N . LEU A 1 114 ? -7.133 -6.768 22.307 1.00 10.96 94 LEU A N 1
ATOM 678 C CA . LEU A 1 114 ? -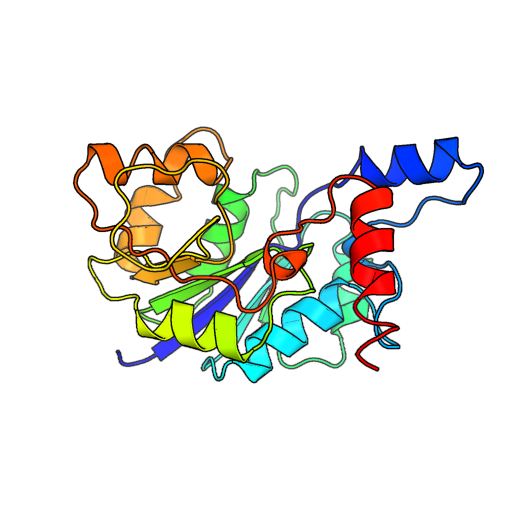7.824 -5.483 22.376 1.00 10.78 94 LEU A CA 1
ATOM 679 C C . LEU A 1 114 ? -8.131 -5.121 23.819 1.00 10.88 94 LEU A C 1
ATOM 680 O O . LEU A 1 114 ? -7.935 -3.977 24.210 1.00 11.27 94 LEU A O 1
ATOM 685 N N . LEU A 1 115 ? -8.570 -6.085 24.613 1.00 10.81 95 LEU A N 1
ATOM 686 C CA . LEU A 1 115 ? -8.878 -5.797 26.012 1.00 11.47 95 LEU A CA 1
ATOM 687 C C . LEU A 1 115 ? -7.651 -5.321 26.784 1.00 11.07 95 LEU A C 1
ATOM 688 O O . LEU A 1 115 ? -7.724 -4.377 27.568 1.00 10.95 95 LEU A O 1
ATOM 693 N N . ARG A 1 116 ? -6.531 -5.966 26.542 1.00 11.12 96 ARG A N 1
ATOM 694 C CA . ARG A 1 116 ? -5.282 -5.538 27.214 1.00 11.93 96 ARG A CA 1
ATOM 695 C C . ARG A 1 116 ? -4.966 -4.077 26.846 1.00 11.13 96 ARG A C 1
ATOM 696 O O . ARG A 1 116 ? -4.500 -3.379 27.650 1.00 11.22 96 ARG A O 1
ATOM 704 N N . GLY A 1 117 ? -5.140 -3.732 25.588 1.00 10.62 97 GLY A N 1
ATOM 705 C CA . GLY A 1 117 ? -4.920 -2.369 25.116 1.00 10.62 97 GLY A CA 1
ATOM 706 C C . GLY A 1 117 ? -5.888 -1.374 25.721 1.00 10.64 97 GLY A C 1
ATOM 707 O O . GLY A 1 117 ? -5.491 -0.272 26.148 1.00 10.27 97 GLY A O 1
ATOM 708 N N . VAL A 1 118 ? -7.168 -1.752 25.763 1.00 10.37 98 VAL A N 1
ATOM 709 C CA . VAL A 1 118 ? -8.187 -0.883 26.356 1.00 10.70 98 VAL A CA 1
ATOM 710 C C . VAL A 1 118 ? -7.867 -0.668 27.837 1.00 11.58 98 VAL A C 1
ATOM 711 O O . VAL A 1 118 ? -7.998 0.453 28.331 1.00 11.21 98 VAL A O 1
ATOM 715 N N . ARG A 1 119 ? -7.407 -1.710 28.530 1.00 11.92 99 ARG A N 1
ATOM 716 C CA . ARG A 1 119 ? -6.965 -1.568 29.928 1.00 13.08 99 ARG A CA 1
ATOM 717 C C . ARG A 1 119 ? -5.862 -0.525 30.141 1.00 13.00 99 ARG A C 1
ATOM 718 O O . ARG A 1 119 ? -5.823 0.142 31.179 1.00 13.70 99 ARG A O 1
ATOM 726 N N . ALA A 1 120 ? -4.986 -0.372 29.158 1.00 11.78 100 ALA A N 1
ATOM 727 C CA . ALA A 1 120 ? -3.900 0.582 29.189 1.00 12.08 100 ALA A CA 1
ATOM 728 C C . ALA A 1 120 ? -4.300 1.969 28.698 1.00 11.98 100 ALA A C 1
ATOM 729 O O . ALA A 1 120 ? -3.507 2.887 28.806 1.00 13.76 100 ALA A O 1
ATOM 731 N N . ALA A 1 121 ? -5.489 2.115 28.123 1.00 11.45 101 ALA A N 1
ATOM 732 C CA . ALA A 1 121 ? -5.889 3.368 27.475 1.00 11.37 101 ALA A CA 1
ATOM 733 C C . ALA A 1 121 ? -6.529 4.305 28.471 1.00 11.57 101 ALA A C 1
ATOM 734 O O . ALA A 1 121 ? -7.312 3.889 29.319 1.00 11.99 101 ALA A O 1
ATOM 736 N N . GLY A 1 122 ? -6.220 5.586 28.359 1.00 11.61 102 GLY A N 1
ATOM 737 C CA . GLY A 1 122 ? -6.878 6.603 29.185 1.00 12.26 102 GLY A CA 1
ATOM 738 C C . GLY A 1 122 ? -8.232 7.099 28.706 1.00 12.83 102 GLY A C 1
ATOM 739 O O . GLY A 1 122 ? -8.981 7.693 29.501 1.00 14.23 102 GLY A O 1
ATOM 740 N N . GLY A 1 123 ? -8.560 6.887 27.433 1.00 12.72 103 GLY A N 1
ATOM 741 C CA . GLY A 1 123 ? -9.688 7.550 26.792 1.00 13.14 103 GLY A CA 1
ATOM 742 C C . GLY A 1 123 ? -11.039 6.948 27.081 1.00 13.54 103 GLY A C 1
ATOM 743 O O . GLY A 1 123 ? -11.133 5.800 27.494 1.00 14.29 103 GLY A O 1
ATOM 744 N N . ASP A 1 124 ? -12.084 7.747 26.877 1.00 13.87 104 ASP A N 1
ATOM 745 C CA . ASP A 1 124 ? -13.466 7.270 26.997 1.00 14.45 104 ASP A CA 1
ATOM 746 C C . ASP A 1 124 ? -13.999 6.691 25.697 1.00 13.06 104 ASP A C 1
ATOM 747 O O . ASP A 1 124 ? -15.041 6.006 25.702 1.00 12.37 104 ASP A O 1
ATOM 752 N N . ILE A 1 125 ? -13.336 7.019 24.589 1.00 12.02 105 ILE A N 1
ATOM 753 C CA . ILE A 1 125 ? -13.616 6.411 23.289 1.00 11.66 105 ILE A CA 1
ATOM 754 C C . ILE A 1 125 ? -12.350 5.729 22.844 1.00 10.74 105 ILE A C 1
ATOM 755 O O . ILE A 1 125 ? -11.260 6.296 22.964 1.00 10.41 105 ILE A O 1
ATOM 760 N N . ILE A 1 126 ? -12.498 4.508 22.347 1.00 10.08 106 ILE A N 1
ATOM 761 C CA . ILE A 1 126 ? -11.368 3.747 21.852 1.00 9.83 106 ILE A CA 1
ATOM 762 C C . ILE A 1 126 ? -11.529 3.512 20.357 1.00 9.62 106 ILE A C 1
ATOM 763 O O . ILE A 1 126 ? -12.550 3.001 19.928 1.00 9.49 106 ILE A O 1
ATOM 768 N N . LEU A 1 127 ? -10.493 3.833 19.592 1.00 8.88 107 LEU A N 1
ATOM 769 C CA . LEU A 1 127 ? -10.397 3.432 18.186 1.00 8.84 107 LEU A CA 1
ATOM 770 C C . LEU A 1 127 ? -9.549 2.163 18.142 1.00 8.85 107 LEU A C 1
ATOM 771 O O . LEU A 1 127 ? -8.363 2.212 18.452 1.00 8.66 107 LEU A O 1
ATOM 776 N N . CYS A 1 128 ? -10.170 1.036 17.778 1.00 8.82 108 CYS A N 1
ATOM 777 C CA . CYS A 1 128 ? -9.497 -0.267 17.727 1.00 9.33 108 CYS A CA 1
ATOM 778 C C . CYS A 1 128 ? -9.098 -0.540 16.290 1.00 9.25 108 CYS A C 1
ATOM 779 O O . CYS A 1 128 ? -9.955 -0.504 15.397 1.00 10.03 108 CYS A O 1
ATOM 782 N N . ALA A 1 129 ? -7.813 -0.812 16.069 1.00 8.94 109 ALA A N 1
ATOM 783 C CA . ALA A 1 129 ? -7.288 -1.072 14.727 1.00 8.83 109 ALA A CA 1
ATOM 784 C C . ALA A 1 129 ? -6.446 -2.326 14.724 1.00 9.39 109 ALA A C 1
ATOM 785 O O . ALA A 1 129 ? -5.784 -2.653 15.711 1.00 9.42 109 ALA A O 1
ATOM 787 N N . ALA A 1 130 ? -6.482 -3.023 13.594 1.00 9.08 110 ALA A N 1
ATOM 788 C CA . ALA A 1 130 ? -5.664 -4.207 13.389 1.00 9.22 110 ALA A CA 1
ATOM 789 C C . ALA A 1 130 ? -4.313 -3.811 12.835 1.00 9.17 110 ALA A C 1
ATOM 790 O O . ALA A 1 130 ? -4.227 -3.099 11.838 1.00 8.71 110 ALA A O 1
ATOM 792 N N . GLY A 1 131 ? -3.247 -4.323 13.442 1.00 9.07 111 GLY A N 1
ATOM 793 C CA . GLY A 1 131 ? -1.899 -4.032 12.970 1.00 9.47 111 GLY A CA 1
ATOM 794 C C . GLY A 1 131 ? -1.655 -4.451 11.529 1.00 9.54 111 GLY A C 1
ATOM 795 O O . GLY A 1 131 ? -0.896 -3.800 10.824 1.00 9.97 111 GLY A O 1
ATOM 796 N N . ASP A 1 132 ? -2.336 -5.510 11.094 1.00 9.90 112 ASP A N 1
ATOM 797 C CA . ASP A 1 132 ? -2.177 -6.080 9.758 1.00 10.19 112 ASP A CA 1
ATOM 798 C C . ASP A 1 132 ? -3.134 -5.522 8.715 1.00 10.20 112 ASP A C 1
ATOM 799 O O . ASP A 1 132 ? -3.315 -6.127 7.664 1.00 10.01 112 ASP A O 1
ATOM 804 N N . GLN A 1 133 ? -3.722 -4.363 8.988 1.00 9.75 113 GLN A N 1
ATOM 805 C CA . GLN A 1 133 ? -4.645 -3.720 8.067 1.00 9.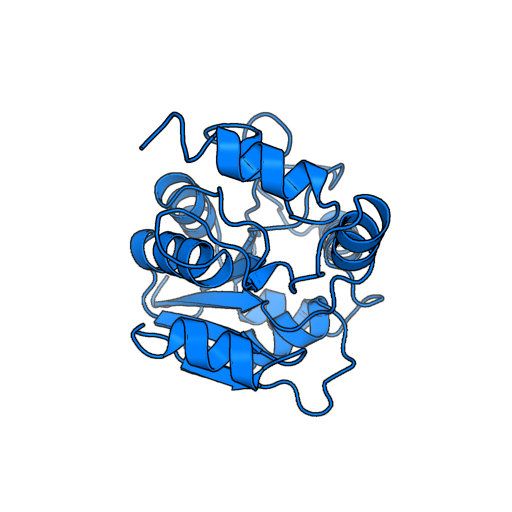74 113 GLN A CA 1
ATOM 806 C C . GLN A 1 133 ? -4.130 -2.304 7.789 1.00 9.79 113 GLN A C 1
ATOM 807 O O . GLN A 1 133 ? -4.737 -1.300 8.203 1.00 10.24 113 GLN A O 1
ATOM 813 N N . PRO A 1 134 ? -3.015 -2.207 7.050 1.00 9.77 114 PRO A N 1
ATOM 814 C CA . PRO A 1 134 ? -2.272 -0.951 6.974 1.00 9.83 114 PRO A CA 1
ATOM 815 C C . PRO A 1 134 ? -2.753 0.043 5.925 1.00 10.64 114 PRO A C 1
ATOM 816 O O . PRO A 1 134 ? -2.184 1.122 5.851 1.00 11.32 114 PRO A O 1
ATOM 820 N N . ALA A 1 135 ? -3.751 -0.308 5.118 1.00 10.20 115 ALA A N 1
ATOM 821 C CA . ALA A 1 135 ? -4.214 0.583 4.057 1.00 10.63 115 ALA A CA 1
ATOM 822 C C . ALA A 1 135 ? -5.399 1.440 4.457 1.00 10.97 115 ALA A C 1
ATOM 823 O O . ALA A 1 135 ? -5.941 2.139 3.609 1.00 11.35 115 ALA A O 1
ATOM 825 N N . VAL A 1 136 ? -5.788 1.444 5.735 1.00 11.19 116 VAL A N 1
ATOM 826 C CA . VAL A 1 136 ? -6.880 2.319 6.149 1.00 11.87 116 VAL A CA 1
ATOM 827 C C . VAL A 1 136 ? -6.336 3.745 6.191 1.00 11.63 116 VAL A C 1
ATOM 828 O O . VAL A 1 136 ? -5.302 3.996 6.796 1.00 12.83 116 VAL A O 1
ATOM 832 N N . SER A 1 137 ? -7.031 4.680 5.558 1.00 12.10 117 SER A N 1
ATOM 833 C CA . SER A 1 137 ? -6.555 6.058 5.555 1.00 11.96 117 SER A CA 1
ATOM 834 C C . SER A 1 137 ? -6.834 6.734 6.891 1.00 12.08 117 SER A C 1
ATOM 835 O O . SER A 1 137 ? -7.793 6.402 7.581 1.00 11.28 117 SER A O 1
ATOM 838 N N . PRO A 1 138 ? -6.006 7.718 7.242 1.00 11.86 118 PRO A N 1
ATOM 839 C CA . PRO A 1 138 ? -6.297 8.554 8.409 1.00 12.26 118 PRO A CA 1
ATOM 840 C C . PRO A 1 138 ? -7.700 9.161 8.376 1.00 11.96 118 PRO A C 1
ATOM 841 O O . PRO A 1 138 ? -8.381 9.190 9.405 1.00 11.78 118 PRO A O 1
ATOM 845 N N . ALA A 1 139 ? -8.148 9.609 7.206 1.00 12.42 119 ALA A N 1
ATOM 846 C CA . ALA A 1 139 ? -9.472 10.224 7.107 1.00 12.66 119 ALA A CA 1
ATOM 847 C C . ALA A 1 139 ? -10.587 9.239 7.452 1.00 12.44 119 ALA A C 1
ATOM 848 O O . ALA A 1 139 ? -11.547 9.590 8.127 1.00 13.76 119 ALA A O 1
ATOM 850 N N . THR A 1 140 ? -10.440 7.988 7.016 1.00 11.59 120 THR A N 1
ATOM 851 C CA . THR A 1 140 ? -11.430 6.972 7.333 1.00 11.59 120 THR A CA 1
ATOM 852 C C . THR A 1 140 ? -11.417 6.677 8.830 1.00 11.66 120 THR A C 1
ATOM 853 O O . THR A 1 140 ? -12.471 6.582 9.448 1.00 11.96 120 THR A O 1
ATOM 857 N N . LEU A 1 141 ? -10.226 6.524 9.397 1.00 11.62 121 LEU A N 1
ATOM 858 C CA . LEU A 1 141 ? -10.093 6.273 10.843 1.00 11.84 121 LEU A CA 1
ATOM 859 C C . LEU A 1 141 ? -10.727 7.399 11.657 1.00 13.00 121 LEU A C 1
ATOM 860 O O . LEU A 1 141 ? -11.437 7.144 12.638 1.00 12.28 121 LEU A O 1
ATOM 865 N N . ARG A 1 142 ? -10.477 8.633 11.223 1.00 13.45 122 ARG A N 1
ATOM 866 C CA . ARG A 1 142 ? -11.041 9.801 11.885 1.00 15.02 122 ARG A CA 1
ATOM 867 C C . ARG A 1 142 ? -12.570 9.777 11.846 1.00 14.87 122 ARG A C 1
ATOM 868 O O . ARG A 1 142 ? -13.208 10.013 12.869 1.00 14.93 122 ARG A O 1
ATOM 876 N N . ARG A 1 143 ? -13.149 9.471 10.680 1.00 15.78 123 ARG A N 1
ATOM 877 C CA . ARG A 1 143 ? -14.606 9.358 10.526 1.00 16.69 123 ARG A CA 1
ATOM 878 C C . ARG A 1 143 ? -15.185 8.281 11.438 1.00 16.30 123 ARG A C 1
ATOM 879 O O . ARG A 1 143 ? -16.234 8.477 12.059 1.00 16.74 123 ARG A O 1
ATOM 887 N N . ILE A 1 144 ? -14.495 7.14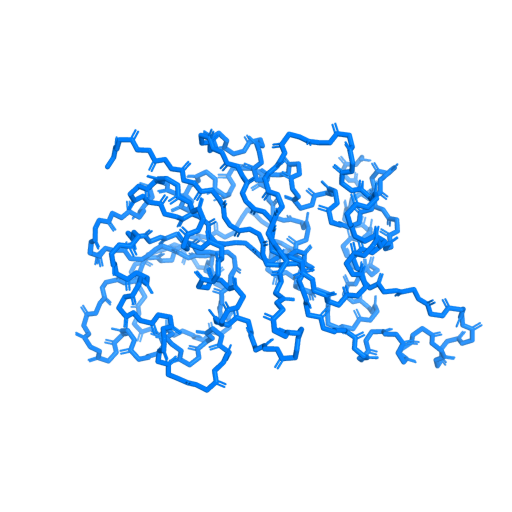5 11.525 1.00 14.42 124 ILE A N 1
ATOM 888 C CA . ILE A 1 144 ? -14.922 6.061 12.405 1.00 14.15 124 ILE A CA 1
ATOM 889 C C . ILE A 1 144 ? -14.925 6.537 13.861 1.00 14.95 124 ILE A C 1
ATOM 890 O O . ILE A 1 144 ? -15.913 6.366 14.566 1.00 15.30 124 ILE A O 1
ATOM 895 N N . ALA A 1 145 ? -13.848 7.178 14.287 1.00 14.94 125 ALA A N 1
ATOM 896 C CA . ALA A 1 145 ? -13.756 7.650 15.670 1.00 15.74 125 ALA A CA 1
ATOM 897 C C . ALA A 1 145 ? -14.854 8.659 15.996 1.00 17.60 125 ALA A C 1
ATOM 898 O O . ALA A 1 145 ? -15.431 8.625 17.102 1.00 17.22 125 ALA A O 1
ATOM 900 N N . GLU A 1 146 ? -15.159 9.523 15.030 1.00 18.90 126 GLU A N 1
ATOM 901 C CA . GLU A 1 146 ? -16.154 10.594 15.210 1.00 20.88 126 GLU A CA 1
ATOM 902 C C . GLU A 1 146 ? -17.582 10.098 15.406 1.00 21.33 126 GLU A C 1
ATOM 903 O O . GLU A 1 146 ? -18.387 10.791 16.029 1.00 22.61 126 GLU A O 1
ATOM 909 N N . HIS A 1 147 ? -17.899 8.923 14.856 1.00 20.57 127 HIS A N 1
ATOM 910 C CA . HIS A 1 147 ? -19.242 8.345 14.931 1.00 20.95 127 HIS A CA 1
ATOM 911 C C . HIS A 1 147 ? -19.494 7.478 16.163 1.00 19.67 127 HIS A C 1
ATOM 912 O O . HIS A 1 147 ? -20.625 7.044 16.393 1.00 20.86 127 HIS A O 1
ATOM 919 N N . ALA A 1 148 ? -18.452 7.201 16.944 1.00 17.89 128 ALA A N 1
ATOM 920 C CA . ALA A 1 148 ? -18.589 6.411 18.153 1.00 17.76 128 ALA A CA 1
ATOM 921 C C . ALA A 1 148 ? -19.067 7.330 19.276 1.00 19.04 128 ALA A C 1
ATOM 922 O O . ALA A 1 148 ? -18.785 8.521 19.269 1.00 19.60 128 ALA A O 1
ATOM 924 N N . ASP A 1 149 ? -19.803 6.761 20.215 1.00 19.74 129 ASP A N 1
ATOM 925 C CA . ASP A 1 149 ? -20.091 7.429 21.492 1.00 21.72 129 ASP A CA 1
ATOM 926 C C . ASP A 1 149 ? -20.283 6.358 22.554 1.00 21.94 129 ASP A C 1
ATOM 927 O O . ASP A 1 149 ? -19.998 5.193 22.291 1.00 22.39 129 ASP A O 1
ATOM 932 N N . GLY A 1 150 ? -20.740 6.726 23.751 1.00 22.20 130 GLY A N 1
ATOM 933 C CA . GLY A 1 150 ? -20.896 5.754 24.838 1.00 22.38 130 GLY A CA 1
ATOM 934 C C . GLY A 1 150 ? -21.656 4.490 24.477 1.00 21.83 130 GLY A C 1
ATOM 935 O O . GLY A 1 150 ? -21.249 3.390 24.857 1.00 22.90 130 GLY A O 1
ATOM 936 N N A SER A 1 151 ? -22.739 4.640 23.718 0.80 22.36 131 SER A N 1
ATOM 937 N N B SER A 1 151 ? -22.763 4.657 23.751 0.20 21.62 131 SER A N 1
ATOM 938 C CA A SER A 1 151 ? -23.595 3.512 23.362 0.80 22.48 131 SER A CA 1
ATOM 939 C CA B SER A 1 151 ? -23.640 3.550 23.355 0.20 21.26 131 SER A CA 1
ATOM 940 C C A SER A 1 151 ? -23.643 3.194 21.867 0.80 22.27 131 SER A C 1
ATOM 941 C C B SER A 1 151 ? -23.394 3.016 21.937 0.20 21.15 131 SER A C 1
ATOM 942 O O A SER A 1 151 ? -24.469 2.403 21.441 0.80 23.43 131 SER A O 1
ATOM 943 O O B SER A 1 151 ? -23.701 1.854 21.662 0.20 21.31 131 SER A O 1
ATOM 948 N N . THR A 1 152 ? -22.797 3.831 21.066 1.00 21.04 132 THR A N 1
ATOM 949 C CA . THR A 1 152 ? -22.747 3.552 19.628 1.00 20.01 132 THR A CA 1
ATOM 950 C C . THR A 1 152 ? -21.376 3.058 19.246 1.00 18.01 132 THR A C 1
ATOM 951 O O . THR A 1 152 ? -20.360 3.667 19.611 1.00 17.36 132 THR A O 1
ATOM 955 N N . VAL A 1 153 ? -21.367 1.953 18.513 1.00 15.79 133 VAL A N 1
ATOM 956 C CA . VAL A 1 153 ? -20.148 1.400 17.944 1.00 14.61 133 VAL A CA 1
ATOM 957 C C . VAL A 1 153 ? -20.135 1.815 16.490 1.00 14.10 133 VAL A C 1
ATOM 958 O O . VAL A 1 153 ? -21.164 1.723 15.795 1.00 15.04 133 VAL A O 1
ATOM 962 N N A SER A 1 154 ? -18.993 2.309 16.029 0.50 12.97 134 SER A N 1
ATOM 963 N N B SER A 1 154 ? -18.978 2.289 16.036 0.50 13.11 134 SER A N 1
ATOM 964 C CA A SER A 1 154 ? -18.817 2.684 14.638 0.50 12.66 134 SER A CA 1
ATOM 965 C CA B SER A 1 154 ? -18.768 2.731 14.667 0.50 12.90 134 SER A CA 1
ATOM 966 C C A SER A 1 154 ? -17.771 1.757 14.062 0.50 12.41 134 SER A C 1
ATOM 967 C C B SER A 1 154 ? -17.747 1.779 14.061 0.50 12.53 134 SER A C 1
ATOM 968 O O A SER A 1 154 ? -16.894 1.285 14.773 0.50 11.86 134 SER A O 1
ATOM 969 O O B SER A 1 154 ? -16.863 1.305 14.758 0.50 11.95 134 SER A O 1
ATOM 974 N N . ILE A 1 155 ? -17.880 1.469 12.777 1.00 12.30 135 ILE A N 1
ATOM 975 C CA . ILE A 1 155 ? -17.046 0.435 12.169 1.00 12.44 135 ILE A CA 1
ATOM 976 C C . ILE A 1 155 ? -16.870 0.675 10.689 1.00 12.24 135 ILE A C 1
ATOM 977 O O . ILE A 1 155 ? -17.740 1.277 10.052 1.00 12.50 135 ILE A O 1
ATOM 982 N N . LEU A 1 156 ? -15.735 0.220 10.155 1.00 11.39 136 LEU A N 1
ATOM 983 C CA . LEU A 1 156 ? -15.508 0.273 8.712 1.00 11.10 136 LEU A CA 1
ATOM 984 C C . LEU A 1 156 ? -16.468 -0.705 8.039 1.00 11.38 136 LEU A C 1
ATOM 985 O O . LEU A 1 156 ? -16.443 -1.894 8.299 1.00 11.00 136 LEU A O 1
ATOM 990 N N . ALA A 1 157 ? -17.319 -0.165 7.178 1.00 11.67 137 ALA A N 1
ATOM 991 C CA . ALA A 1 157 ? -18.379 -0.933 6.534 1.00 12.19 137 ALA A CA 1
ATOM 992 C C . ALA A 1 157 ? -17.837 -1.613 5.287 1.00 12.58 137 ALA A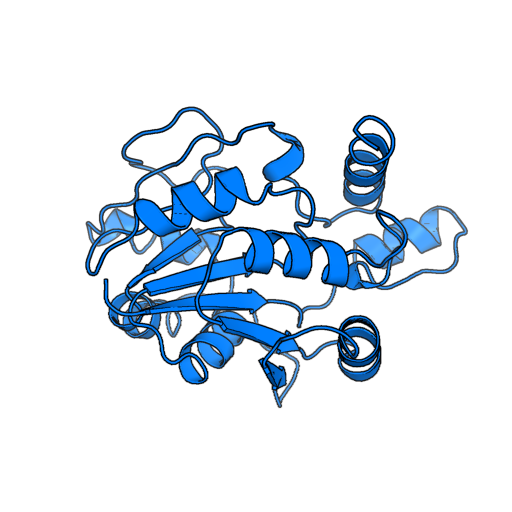 C 1
ATOM 993 O O . ALA A 1 157 ? -16.856 -1.171 4.684 1.00 12.57 137 ALA A O 1
ATOM 995 N N . ARG A 1 158 ? -18.495 -2.699 4.913 1.00 13.31 138 ARG A N 1
ATOM 996 C CA . ARG A 1 158 ? -18.178 -3.428 3.688 1.00 14.35 138 ARG A CA 1
ATOM 997 C C . ARG A 1 158 ? -18.787 -2.718 2.478 1.00 14.77 138 ARG A C 1
ATOM 998 O O . ARG A 1 158 ? -18.286 -2.850 1.362 1.00 15.01 138 ARG A O 1
ATOM 1006 N N . GLY A 1 159 ? -19.857 -1.959 2.705 1.00 15.93 139 GLY A N 1
ATOM 1007 C CA . GLY A 1 159 ? -20.561 -1.236 1.642 1.00 17.09 139 GLY A CA 1
ATOM 1008 C C . GLY A 1 159 ? -20.766 0.213 2.010 1.00 17.99 139 GLY A C 1
ATOM 1009 O O . GLY A 1 159 ? -19.846 0.865 2.488 1.00 17.46 139 GLY A O 1
ATOM 1010 N N . GLU A 1 160 ? -21.976 0.727 1.799 1.00 19.05 140 GLU A N 1
ATOM 1011 C CA . GLU A 1 160 ? -22.254 2.143 2.042 1.00 20.79 140 GLU A CA 1
ATOM 1012 C C . GLU A 1 160 ? -22.399 2.451 3.540 1.00 20.14 140 GLU A C 1
ATOM 1013 O O . GLU A 1 160 ? -22.580 1.542 4.351 1.00 19.60 140 GLU A O 1
ATOM 1019 N N . SER A 1 161 ? -22.313 3.734 3.887 1.00 19.87 141 SER A N 1
ATOM 1020 C CA . SER A 1 161 ? -22.467 4.165 5.271 1.00 20.49 141 SER A CA 1
ATOM 1021 C C . SER A 1 161 ? -23.905 3.989 5.719 1.00 21.14 141 SER A C 1
ATOM 1022 O O . SER A 1 161 ? -24.831 3.991 4.893 1.00 21.92 141 SER A O 1
ATOM 1025 N N . GLY A 1 162 ? -24.084 3.855 7.025 1.00 20.54 142 GLY A N 1
ATOM 1026 C CA . GLY A 1 162 ? -25.411 3.833 7.623 1.00 20.80 142 GLY A CA 1
ATOM 1027 C C . GLY A 1 162 ? -25.498 2.860 8.758 1.00 21.03 142 GLY A C 1
ATOM 1028 O O . GLY A 1 162 ? -24.585 2.053 8.988 1.00 18.84 142 GLY A O 1
ATOM 1029 N N . TRP A 1 163 ? -26.618 2.920 9.466 1.00 20.74 143 TRP A N 1
ATOM 1030 C CA . TRP A 1 163 ? -26.891 1.946 10.514 1.00 21.86 143 TRP A CA 1
ATOM 1031 C C . TRP A 1 163 ? -26.868 0.519 9.976 1.00 22.08 143 TRP A C 1
ATOM 1032 O O . TRP A 1 163 ? -27.433 0.237 8.909 1.00 22.33 143 TRP A O 1
ATOM 1043 N N . LEU A 1 164 ? -26.200 -0.363 10.719 1.00 20.64 144 LEU A N 1
ATOM 1044 C CA . LEU A 1 164 ? -26.041 -1.763 10.354 1.00 21.35 144 LEU A CA 1
ATOM 1045 C C . LEU A 1 164 ? -26.987 -2.660 11.125 1.00 22.31 144 LEU A C 1
ATOM 1046 O O . LEU A 1 164 ? -27.103 -2.540 12.339 1.00 23.01 144 LEU A O 1
ATOM 1051 N N . ASP A 1 165 ? -27.645 -3.578 10.415 1.00 22.69 145 ASP A N 1
ATOM 1052 C CA . ASP A 1 165 ? -28.408 -4.657 11.046 1.00 24.04 145 ASP A CA 1
ATOM 1053 C C . ASP A 1 165 ? -27.702 -6.010 10.976 1.00 23.01 145 ASP A C 1
ATOM 1054 O O . ASP A 1 165 ? -28.278 -7.037 11.338 1.00 24.07 145 ASP A O 1
ATOM 1059 N N . ASN A 1 166 ? -26.447 -6.004 10.526 1.00 20.17 146 ASN A N 1
ATOM 1060 C CA . ASN A 1 166 ? -25.685 -7.217 10.333 1.00 18.86 146 ASN A CA 1
ATOM 1061 C C . ASN A 1 166 ? -24.198 -6.876 10.451 1.00 17.46 146 ASN A C 1
ATOM 1062 O O . ASN A 1 166 ? -23.820 -5.704 10.388 1.00 17.85 146 ASN A O 1
ATOM 1067 N N . ALA A 1 167 ? -23.386 -7.904 10.610 1.00 16.89 147 ALA A N 1
ATOM 1068 C CA . ALA A 1 167 ? -21.928 -7.777 10.618 1.00 16.54 147 ALA A CA 1
ATOM 1069 C C . ALA A 1 167 ? -21.270 -8.647 9.551 1.00 16.01 147 ALA A C 1
ATOM 1070 O O . ALA A 1 167 ? -20.168 -9.175 9.737 1.00 15.49 147 ALA A O 1
ATOM 1072 N N . ARG A 1 168 ? -21.915 -8.747 8.391 1.00 16.11 148 ARG A N 1
ATOM 1073 C CA . ARG A 1 168 ? -21.304 -9.451 7.277 1.00 15.32 148 ARG A CA 1
ATOM 1074 C C . ARG A 1 168 ? -20.067 -8.710 6.767 1.00 14.34 148 ARG A C 1
ATOM 1075 O O . ARG A 1 168 ? -20.144 -7.546 6.425 1.00 13.99 148 ARG A O 1
ATOM 1083 N N . GLY A 1 169 ? -18.937 -9.411 6.711 1.00 14.61 149 GLY A N 1
ATOM 1084 C CA . GLY A 1 169 ? -17.745 -8.907 6.056 1.00 14.05 149 GLY A CA 1
ATOM 1085 C C . GLY A 1 169 ? -17.089 -7.732 6.753 1.00 13.85 149 GLY A C 1
ATOM 1086 O O . GLY A 1 169 ? -16.337 -6.983 6.117 1.00 13.47 149 GLY A O 1
ATOM 1087 N N . ILE A 1 170 ? -17.391 -7.547 8.038 1.00 13.41 150 ILE A N 1
ATOM 1088 C CA . ILE A 1 170 ? -16.781 -6.455 8.796 1.00 13.15 150 ILE A CA 1
ATOM 1089 C C . ILE A 1 170 ? -16.102 -6.940 10.076 1.00 12.97 150 ILE A C 1
ATOM 1090 O O . ILE A 1 170 ? -16.321 -8.060 10.537 1.00 13.07 150 ILE A O 1
ATOM 1095 N N . GLY A 1 171 ? -15.257 -6.083 10.636 1.00 12.76 151 GLY A N 1
ATOM 1096 C CA . GLY A 1 171 ? -14.535 -6.444 11.837 1.00 12.85 151 GLY A CA 1
ATOM 1097 C C . GLY A 1 171 ? -13.797 -5.289 12.424 1.00 13.57 151 GLY A C 1
ATOM 1098 O O . GLY A 1 171 ? -14.143 -4.825 13.511 1.00 14.67 151 GLY A O 1
ATOM 1099 N N A MET A 1 172 ? -12.779 -4.837 11.689 0.50 13.34 152 MET A N 1
ATOM 1100 N N B MET A 1 172 ? -12.754 -4.838 11.735 0.50 13.60 152 MET A N 1
ATOM 1101 C CA A MET A 1 172 ? -11.917 -3.728 12.085 0.50 12.95 152 MET A CA 1
ATOM 1102 C CA B MET A 1 172 ? -11.968 -3.695 12.184 0.50 13.36 152 MET A CA 1
ATOM 1103 C C A MET A 1 172 ? -11.694 -2.780 10.917 0.50 12.11 152 MET A C 1
ATOM 1104 C C B MET A 1 172 ? -11.649 -2.813 10.975 0.50 12.35 152 MET A C 1
ATOM 1105 O O A MET A 1 172 ? -11.911 -3.139 9.756 0.50 11.59 152 MET A O 1
ATOM 1106 O O B MET A 1 172 ? -11.772 -3.259 9.832 0.50 12.04 152 MET A O 1
ATOM 1115 N N . PRO A 1 173 ? -11.272 -1.547 11.202 1.00 11.04 153 PRO A N 1
ATOM 1116 C CA . PRO A 1 173 ? -11.217 -0.861 12.502 1.00 10.77 153 PRO A CA 1
ATOM 1117 C C . PRO A 1 173 ? -12.623 -0.519 12.997 1.00 9.98 153 PRO A C 1
ATOM 1118 O O . PRO A 1 173 ? -13.575 -0.462 12.215 1.00 9.76 153 PRO A O 1
ATOM 1122 N N . LEU A 1 174 ? -12.740 -0.290 14.295 1.00 9.27 154 LEU A N 1
ATOM 1123 C CA . LEU A 1 174 ? -14.003 0.127 14.890 1.00 9.55 154 LEU A CA 1
ATOM 1124 C C . LEU A 1 174 ? -13.682 1.108 15.988 1.00 9.68 154 LEU A C 1
ATOM 1125 O O . LEU A 1 174 ? -12.530 1.208 16.433 1.00 9.64 154 LEU A O 1
ATOM 1130 N N . ALA A 1 175 ? -14.688 1.843 16.427 1.00 9.57 155 ALA A N 1
ATOM 1131 C CA . ALA A 1 175 ? -14.524 2.706 17.593 1.00 9.71 155 ALA A CA 1
ATOM 1132 C C . ALA A 1 175 ? -15.744 2.543 18.471 1.00 10.03 155 ALA A C 1
ATOM 1133 O O . ALA A 1 175 ? -16.853 2.336 17.984 1.00 10.25 155 ALA A O 1
ATOM 1135 N N . ALA A 1 176 ? -15.535 2.645 19.775 1.00 9.71 156 ALA A N 1
ATOM 1136 C CA . ALA A 1 176 ? -16.622 2.478 20.719 1.00 9.99 156 ALA A CA 1
ATOM 1137 C C . ALA A 1 176 ? -16.250 3.108 22.038 1.00 10.33 156 ALA A C 1
ATOM 1138 O O . ALA A 1 176 ? -15.082 3.329 22.326 1.00 10.11 156 ALA A O 1
ATOM 1140 N N . GLY A 1 177 ? -17.264 3.333 22.864 1.00 10.44 157 GLY A N 1
ATOM 1141 C CA . GLY A 1 177 ? -17.022 3.707 24.254 1.00 10.63 157 GLY A CA 1
ATOM 1142 C C . GLY A 1 177 ? -16.181 2.677 24.978 1.00 10.60 157 GLY A C 1
ATOM 1143 O O . GLY A 1 177 ? -16.356 1.471 24.801 1.00 10.40 157 GLY A O 1
ATOM 1144 N N . ALA A 1 178 ? -15.240 3.154 25.793 1.00 10.58 158 ALA A N 1
ATOM 1145 C CA . ALA A 1 178 ? -14.371 2.273 26.553 1.00 10.90 158 ALA A CA 1
ATOM 1146 C C . ALA A 1 178 ? -15.177 1.384 27.510 1.00 10.67 158 ALA A C 1
ATOM 1147 O O . ALA A 1 178 ? -14.894 0.201 27.608 1.00 9.92 158 ALA A O 1
ATOM 1149 N N . ASP A 1 179 ? -16.201 1.926 28.184 1.00 11.27 159 ASP A N 1
ATOM 1150 C CA . ASP A 1 179 ? -16.978 1.095 29.112 1.00 11.72 159 ASP A CA 1
ATOM 1151 C C . ASP A 1 179 ? -17.674 -0.026 28.342 1.00 11.16 159 ASP A C 1
ATOM 1152 O O . ASP A 1 179 ? -17.716 -1.155 28.815 1.00 11.35 159 ASP A O 1
ATOM 1157 N N . LEU A 1 180 ? -18.228 0.291 27.171 1.00 10.99 160 LEU A N 1
ATOM 1158 C CA . LEU A 1 180 ? -18.904 -0.721 26.355 1.00 11.01 160 LEU A CA 1
ATOM 1159 C C . LEU A 1 180 ? -17.909 -1.796 25.935 1.00 10.80 160 LEU A C 1
ATOM 1160 O O . LEU A 1 180 ? -18.209 -2.997 25.994 1.00 10.34 160 LEU A O 1
ATOM 1165 N N . LEU A 1 181 ? -16.725 -1.394 25.491 1.00 10.43 161 LEU A N 1
ATOM 1166 C CA . LEU A 1 181 ? -15.704 -2.402 25.157 1.00 10.58 161 LEU A CA 1
ATOM 1167 C C . LEU A 1 181 ? -15.277 -3.252 26.354 1.00 10.94 161 LEU A C 1
ATOM 1168 O O . LEU A 1 181 ? -15.028 -4.451 26.214 1.00 10.95 161 LEU A O 1
ATOM 1173 N N . ARG A 1 182 ? -15.175 -2.642 27.531 1.00 11.12 162 ARG A N 1
ATOM 1174 C CA . ARG A 1 182 ? -14.815 -3.399 28.722 1.00 12.01 162 ARG A CA 1
ATOM 1175 C C . ARG A 1 182 ? -15.892 -4.417 29.088 1.00 12.39 162 ARG A C 1
ATOM 1176 O O . ARG A 1 182 ? -15.576 -5.443 29.667 1.00 13.29 162 ARG A O 1
ATOM 1184 N N . ASP A 1 183 ? -17.147 -4.151 28.743 1.00 12.64 163 ASP A N 1
ATOM 1185 C CA . ASP A 1 183 ? -18.229 -5.132 28.967 1.00 12.84 163 ASP A CA 1
ATOM 1186 C C . ASP A 1 183 ? -18.289 -6.231 27.900 1.00 13.70 163 ASP A C 1
ATOM 1187 O O . ASP A 1 183 ? -18.595 -7.378 28.227 1.00 15.42 163 ASP A O 1
ATOM 1192 N N . TYR A 1 184 ? -17.997 -5.901 26.643 1.00 13.36 164 TYR A N 1
ATOM 1193 C CA . TYR A 1 184 ? -18.083 -6.893 25.546 1.00 13.93 164 TYR A CA 1
ATOM 1194 C C . TYR A 1 184 ? -16.803 -7.670 25.277 1.00 14.22 164 TYR A C 1
ATOM 1195 O O . TYR A 1 184 ? -16.871 -8.870 25.048 1.00 14.09 164 TYR A O 1
ATOM 1204 N N . LEU A 1 185 ? -15.639 -7.018 25.289 1.00 13.29 165 LEU A N 1
ATOM 1205 C CA . LEU A 1 185 ? -14.398 -7.721 24.928 1.00 13.93 165 LEU A CA 1
ATOM 1206 C C . LEU A 1 185 ? -14.087 -8.978 25.753 1.00 15.36 165 LEU A C 1
ATOM 1207 O O . LEU A 1 185 ? -13.533 -9.930 25.193 1.00 15.45 165 LEU A O 1
ATOM 1212 N N . PRO A 1 186 ? -14.453 -9.012 27.050 1.00 16.32 166 PRO A N 1
ATOM 1213 C CA . PRO A 1 186 ? -14.239 -10.268 27.805 1.00 17.48 166 PRO A CA 1
ATOM 1214 C C . PRO A 1 186 ? -15.081 -11.459 27.344 1.00 19.31 166 PRO A C 1
ATOM 1215 O O . PRO A 1 186 ? -14.769 -12.603 27.719 1.00 20.89 166 PRO A O 1
ATOM 1219 N N . LEU A 1 187 ? -16.117 -11.206 26.549 1.00 20.50 167 LEU A N 1
ATOM 1220 C CA . LEU A 1 187 ? -17.043 -12.245 26.083 1.00 22.40 167 LEU A CA 1
ATOM 1221 C C . LEU A 1 187 ? -16.604 -12.847 24.754 1.00 24.15 167 LEU A C 1
ATOM 1222 O O . LEU A 1 187 ? -15.680 -12.356 24.107 1.00 25.76 167 LEU A O 1
ATOM 1227 N N . GLY A 1 188 ? -17.276 -13.923 24.356 1.00 26.94 168 GLY A N 1
ATOM 1228 C CA . GLY A 1 188 ? -17.096 -14.530 23.030 1.00 30.04 168 GLY A CA 1
ATOM 1229 C C . GLY A 1 188 ? -15.920 -15.486 22.923 1.00 32.02 168 GLY A C 1
ATOM 1230 O O . GLY A 1 188 ? -15.274 -15.805 23.922 1.00 35.04 168 GLY A O 1
ATOM 1231 N N . ASP A 1 189 ? -15.636 -15.918 21.693 1.00 33.02 169 ASP A N 1
ATOM 1232 C CA . ASP A 1 189 ? -14.607 -16.931 21.417 1.00 33.73 169 ASP A CA 1
ATOM 1233 C C . ASP A 1 189 ? -13.188 -16.368 21.184 1.00 33.16 169 ASP A C 1
ATOM 1234 O O . ASP A 1 189 ? -12.221 -17.126 21.140 1.00 34.45 169 ASP A O 1
ATOM 1239 N N . GLY A 1 190 ? -13.056 -15.051 21.031 1.00 30.23 170 GLY A N 1
ATOM 1240 C CA . GLY A 1 190 ? -11.755 -14.463 20.721 1.00 27.91 170 GLY A CA 1
ATOM 1241 C C . GLY A 1 190 ? -11.698 -13.607 19.470 1.00 26.03 170 GLY A C 1
ATOM 1242 O O . GLY A 1 190 ? -10.874 -12.711 19.382 1.00 23.35 170 GLY A O 1
ATOM 1243 N N . ASN A 1 191 ? -12.549 -13.908 18.491 1.00 25.93 171 ASN A N 1
ATOM 1244 C CA . ASN A 1 191 ? -12.588 -13.190 17.210 1.00 25.59 171 ASN A CA 1
ATOM 1245 C C . ASN A 1 191 ? -13.494 -11.986 17.348 1.00 22.40 171 ASN A C 1
ATOM 1246 O O . ASN A 1 191 ? -14.419 -12.019 18.146 1.00 23.62 171 ASN A O 1
ATOM 1251 N N . ILE A 1 192 ? -13.248 -10.928 16.576 1.00 20.06 172 ILE A N 1
ATOM 1252 C CA . ILE A 1 192 ? -14.063 -9.718 16.702 1.00 19.17 172 ILE A CA 1
ATOM 1253 C C . ILE A 1 192 ? -15.453 -9.857 16.058 1.00 18.49 172 ILE A C 1
ATOM 1254 O O . ILE A 1 192 ? -16.434 -9.331 16.589 1.00 17.39 172 ILE A O 1
ATOM 1259 N N . ASN A 1 193 ? -15.553 -10.574 14.941 1.00 18.95 173 ASN A N 1
ATOM 1260 C CA . ASN A 1 193 ? -16.815 -10.589 14.206 1.00 18.84 173 ASN A CA 1
ATOM 1261 C C . ASN A 1 193 ? -17.975 -11.193 15.016 1.00 18.78 173 ASN A C 1
ATOM 1262 O O . ASN A 1 193 ? -19.036 -10.589 15.078 1.00 17.78 173 ASN A O 1
ATOM 1267 N N . PRO A 1 194 ? -17.752 -12.336 15.695 1.00 20.08 174 PRO A N 1
ATOM 1268 C CA . PRO A 1 194 ? -18.811 -12.862 16.581 1.00 20.93 174 PRO A CA 1
ATOM 1269 C C . PRO A 1 194 ? -19.289 -11.878 17.659 1.00 20.04 174 PRO A C 1
ATOM 1270 O O . PRO A 1 194 ? -20.495 -11.818 17.948 1.00 20.18 174 PRO A O 1
ATOM 1274 N N . LEU A 1 195 ? -18.379 -11.073 18.219 1.00 20.02 175 LEU A N 1
ATOM 1275 C CA . LEU A 1 195 ? -18.790 -10.019 19.155 1.00 19.10 175 LEU A CA 1
ATOM 1276 C C . LEU A 1 195 ? -19.692 -8.959 18.548 1.00 18.02 175 LEU A C 1
ATOM 1277 O O . LEU A 1 195 ? -20.559 -8.431 19.226 1.00 18.44 175 LEU A O 1
ATOM 1282 N N . LEU A 1 196 ? -19.461 -8.597 17.285 1.00 16.50 176 LEU A N 1
ATOM 1283 C CA . LEU A 1 196 ? -20.294 -7.598 16.639 1.00 16.56 176 LEU A CA 1
ATOM 1284 C C . LEU A 1 196 ? -21.735 -8.122 16.451 1.00 17.39 176 LEU A C 1
ATOM 1285 O O . LEU A 1 196 ? -22.702 -7.392 16.661 1.00 17.51 176 LEU A O 1
ATOM 1290 N N . TRP A 1 197 ? -21.844 -9.389 16.074 1.00 18.86 177 TRP A N 1
ATOM 1291 C CA . TRP A 1 197 ? -23.148 -10.058 15.975 1.00 19.88 177 TRP A CA 1
ATOM 1292 C C . TRP A 1 197 ? -23.848 -10.124 17.338 1.00 21.19 177 TRP A C 1
ATOM 1293 O O . TRP A 1 197 ? -25.052 -9.918 17.417 1.00 22.16 177 TRP A O 1
ATOM 1304 N N A MET A 1 198 ? -23.081 -10.408 18.391 0.50 22.76 178 MET A N 1
ATOM 1305 N N B MET A 1 198 ? -23.081 -10.389 18.393 0.50 21.40 178 MET A N 1
ATOM 1306 C CA A MET A 1 198 ? -23.584 -10.364 19.773 0.50 24.16 178 MET A CA 1
ATOM 1307 C CA B 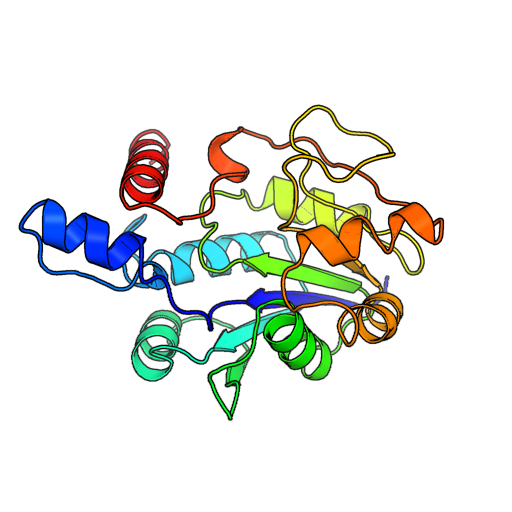MET A 1 198 ? -23.608 -10.383 19.765 0.50 21.95 178 MET A CA 1
ATOM 1308 C C A MET A 1 198 ? -24.142 -8.992 20.126 0.50 23.61 178 MET A C 1
ATOM 1309 C C B MET A 1 198 ? -24.120 -8.999 20.172 0.50 22.34 178 MET A C 1
ATOM 1310 O O A MET A 1 198 ? -25.255 -8.881 20.639 0.50 24.43 178 MET A O 1
ATOM 1311 O O B MET A 1 198 ? -25.189 -8.889 20.770 0.50 23.32 178 MET A O 1
ATOM 1320 N N . MET A 1 199 ? -23.357 -7.950 19.847 1.00 21.95 179 MET A N 1
ATOM 1321 C CA . MET A 1 199 ? -23.783 -6.570 20.054 1.00 21.64 179 MET A CA 1
ATOM 1322 C C . MET A 1 199 ? -25.093 -6.225 19.343 1.00 22.92 179 MET A C 1
ATOM 1323 O O . MET A 1 199 ? -25.988 -5.619 19.935 1.00 22.18 179 MET A O 1
ATOM 1328 N N . LEU A 1 200 ? -25.195 -6.604 18.070 1.00 22.34 180 LEU A N 1
ATOM 1329 C CA . LEU A 1 200 ? -26.425 -6.371 17.314 1.00 23.02 180 LEU A CA 1
ATOM 1330 C C . LEU A 1 200 ? -27.630 -7.094 17.938 1.00 23.64 180 LEU A C 1
ATOM 1331 O O . LEU A 1 200 ? -28.703 -6.495 18.055 1.00 24.56 180 LEU A O 1
ATOM 1336 N N . GLU A 1 201 ? -27.436 -8.344 18.350 1.00 25.80 181 GLU A N 1
ATOM 1337 C CA . GLU A 1 201 ? -28.485 -9.130 19.042 1.00 28.15 181 GLU A CA 1
ATOM 1338 C C . GLU A 1 201 ? -28.937 -8.439 20.328 1.00 29.04 181 GLU A C 1
ATOM 1339 O O . GLU A 1 201 ? -30.133 -8.416 20.646 1.00 28.54 181 GLU A O 1
ATOM 1345 N N . ASP A 1 202 ? -27.975 -7.857 21.052 1.00 28.11 182 ASP A N 1
ATOM 1346 C CA . ASP A 1 202 ? -28.257 -7.107 22.272 1.00 27.88 182 ASP A CA 1
ATOM 1347 C C . ASP A 1 202 ? -28.872 -5.727 22.030 1.00 26.80 182 ASP A C 1
ATOM 1348 O O . ASP A 1 202 ? -29.226 -5.043 22.987 1.00 28.53 182 ASP A O 1
ATOM 1353 N N . GLY A 1 203 ? -28.975 -5.291 20.775 1.00 26.16 183 GLY A N 1
ATOM 1354 C CA . GLY A 1 203 ? -29.574 -4.006 20.445 1.00 26.06 183 GLY A CA 1
ATOM 1355 C C . GLY A 1 203 ? -28.594 -2.847 20.461 1.00 25.48 183 GLY A C 1
ATOM 1356 O O . GLY A 1 203 ? -29.004 -1.691 20.409 1.00 26.04 183 GLY A O 1
ATOM 1357 N N . VAL A 1 204 ? -27.295 -3.157 20.500 1.00 25.04 184 VAL A N 1
ATOM 1358 C CA . VAL A 1 204 ? -26.257 -2.136 20.440 1.00 24.65 184 VAL A CA 1
ATOM 1359 C C . VAL A 1 204 ? -26.316 -1.517 19.057 1.00 23.89 184 VAL A C 1
ATOM 1360 O O . VAL A 1 204 ? -26.398 -2.251 18.064 1.00 24.96 184 VAL A O 1
ATOM 1364 N N . ARG A 1 205 ? -26.275 -0.191 18.994 1.00 23.84 185 ARG A N 1
ATOM 1365 C CA . ARG A 1 205 ? -26.350 0.526 17.727 1.00 24.21 185 ARG A CA 1
ATOM 1366 C C . ARG A 1 205 ? -24.971 0.393 17.071 1.00 22.87 185 ARG A C 1
ATOM 1367 O O . ARG A 1 205 ? -23.966 0.692 17.703 1.00 21.13 185 ARG A O 1
ATOM 1375 N N . LEU A 1 206 ? -24.941 -0.101 15.839 1.00 20.68 186 LEU A N 1
ATOM 1376 C CA . LEU A 1 206 ? -23.699 -0.285 15.082 1.00 19.60 186 LEU A CA 1
ATOM 1377 C C . LEU A 1 206 ? -23.782 0.582 13.835 1.00 19.12 186 LEU A C 1
ATOM 1378 O O . LEU A 1 206 ? -24.654 0.346 12.991 1.00 19.96 186 LEU A O 1
ATOM 1383 N N . TYR A 1 207 ? -22.921 1.597 13.729 1.00 17.67 187 TYR A N 1
ATOM 1384 C CA . TYR A 1 207 ? -22.912 2.500 12.565 1.00 17.60 187 TYR A CA 1
ATOM 1385 C C . TYR A 1 207 ? -21.768 2.171 11.615 1.00 17.22 187 TYR A C 1
ATOM 1386 O O . TYR A 1 207 ? -20.593 2.255 11.991 1.00 15.81 187 TYR A O 1
ATOM 1395 N N . GLY A 1 208 ? -22.116 1.814 10.377 1.00 15.69 188 GLY A N 1
ATOM 1396 C CA . GLY A 1 208 ? -21.128 1.529 9.354 1.00 15.37 188 GLY A CA 1
ATOM 1397 C C . GLY A 1 208 ? -20.668 2.775 8.628 1.00 15.62 188 GLY A C 1
ATOM 1398 O O . GLY A 1 208 ? -21.484 3.600 8.191 1.00 16.85 188 GLY A O 1
ATOM 1399 N N . VAL A 1 209 ? -19.354 2.922 8.503 1.00 14.30 189 VAL A N 1
ATOM 1400 C CA . VAL A 1 209 ? -18.731 4.017 7.797 1.00 14.81 189 VAL A CA 1
ATOM 1401 C C . VAL A 1 209 ? -18.124 3.484 6.499 1.00 14.68 189 VAL A C 1
ATOM 1402 O O . VAL A 1 209 ? -17.253 2.608 6.519 1.00 14.02 189 VAL A O 1
ATOM 1406 N N . GLU A 1 210 ? -18.578 4.010 5.366 1.00 14.99 190 GLU A N 1
ATOM 1407 C CA . GLU A 1 210 ? -18.074 3.540 4.081 1.00 15.41 190 GLU A CA 1
ATOM 1408 C C . GLU A 1 210 ? -16.570 3.800 3.954 1.00 14.82 190 GLU A C 1
ATOM 1409 O O . GLU A 1 210 ? -16.093 4.884 4.258 1.00 14.98 190 GLU A O 1
ATOM 1415 N N . ALA A 1 211 ? -15.836 2.803 3.479 1.00 14.58 191 ALA A N 1
ATOM 1416 C CA . ALA A 1 211 ? -14.426 2.962 3.169 1.00 14.69 191 ALA A CA 1
ATOM 1417 C C . ALA A 1 211 ? -14.203 3.972 2.054 1.00 15.09 191 ALA A C 1
ATOM 1418 O O . ALA A 1 211 ? -15.010 4.070 1.128 1.00 16.03 191 ALA A O 1
ATOM 1420 N N . SER A 1 212 ? -13.107 4.709 2.143 1.00 15.87 192 SER A N 1
ATOM 1421 C CA . SER A 1 212 ? -12.664 5.565 1.039 1.00 17.07 192 SER A CA 1
ATOM 1422 C C . SER A 1 212 ? -12.392 4.739 -0.214 1.00 17.44 192 SER A C 1
ATOM 1423 O O . SER A 1 212 ? -12.752 5.135 -1.317 1.00 16.99 192 SER A O 1
ATOM 1426 N N . ARG A 1 213 ? -11.739 3.596 -0.026 1.00 16.82 193 ARG A N 1
ATOM 1427 C CA . ARG A 1 213 ? -11.333 2.701 -1.104 1.00 17.30 193 ARG A CA 1
ATOM 1428 C C . ARG A 1 213 ? -11.501 1.293 -0.505 1.00 15.15 193 ARG A C 1
ATOM 1429 O O . ARG A 1 213 ? -11.211 1.122 0.684 1.00 14.26 193 ARG A O 1
ATOM 1437 N N . PRO A 1 214 ? -11.955 0.288 -1.284 1.00 13.39 194 PRO A N 1
ATOM 1438 C CA . PRO A 1 214 ? -12.069 -1.067 -0.706 1.00 12.87 194 PRO A CA 1
ATOM 1439 C C . PRO A 1 214 ? -10.776 -1.678 -0.169 1.00 11.78 194 PRO A C 1
ATOM 1440 O O . PRO A 1 214 ? -10.832 -2.565 0.679 1.00 11.51 194 PRO A O 1
ATOM 1444 N N . ILE A 1 215 ? -9.631 -1.207 -0.643 1.00 11.25 195 ILE A N 1
ATOM 1445 C CA . ILE A 1 215 ? -8.340 -1.657 -0.125 1.00 10.99 195 ILE A CA 1
ATOM 1446 C C . ILE A 1 215 ? -8.264 -1.463 1.404 1.00 10.55 195 ILE A C 1
ATOM 1447 O O . ILE A 1 215 ? -7.566 -2.203 2.096 1.00 10.20 195 ILE A O 1
ATOM 1452 N N . GLU A 1 216 ? -8.989 -0.484 1.925 1.00 10.24 196 GLU A N 1
ATOM 1453 C CA . GLU A 1 216 ? -8.986 -0.227 3.375 1.00 10.43 196 GLU A CA 1
ATOM 1454 C C . GLU A 1 216 ? -9.485 -1.413 4.200 1.00 10.66 196 GLU A C 1
ATOM 1455 O O . GLU A 1 216 ? -9.076 -1.574 5.355 1.00 10.42 196 GLU A O 1
ATOM 1461 N N . LEU A 1 217 ? -10.318 -2.259 3.600 1.00 10.13 197 LEU A N 1
ATOM 1462 C CA . LEU A 1 217 ? -10.861 -3.439 4.274 1.00 10.58 197 LEU A CA 1
ATOM 1463 C C . LEU A 1 217 ? -9.905 -4.626 4.303 1.00 10.61 197 LEU A C 1
ATOM 1464 O O . LEU A 1 217 ? -10.202 -5.625 4.953 1.00 10.97 197 LEU A O 1
ATOM 1469 N N . VAL A 1 218 ? -8.786 -4.542 3.594 1.00 10.53 198 VAL A N 1
ATOM 1470 C CA . VAL A 1 218 ? -7.909 -5.692 3.438 1.00 11.14 198 VAL A CA 1
ATOM 1471 C C . VAL A 1 218 ? -6.989 -5.866 4.630 1.00 11.72 198 VAL A C 1
ATOM 1472 O O . VAL A 1 218 ? -6.106 -5.044 4.870 1.00 11.78 198 VAL A O 1
ATOM 1476 N N A ASN A 1 219 ? -7.208 -6.935 5.384 0.70 12.41 199 ASN A N 1
ATOM 1477 N N B ASN A 1 219 ? -7.231 -6.957 5.359 0.30 12.16 199 ASN A N 1
ATOM 1478 C CA A ASN A 1 219 ? -6.241 -7.379 6.386 0.70 12.81 199 ASN A CA 1
ATOM 1479 C CA B ASN A 1 219 ? -6.290 -7.514 6.316 0.30 12.49 199 ASN A CA 1
ATOM 1480 C C A ASN A 1 219 ? -5.348 -8.422 5.728 0.70 12.51 199 ASN A C 1
ATOM 1481 C C B ASN A 1 219 ? -5.283 -8.334 5.572 0.30 12.36 199 ASN A C 1
ATOM 1482 O O A ASN A 1 219 ? -5.810 -9.207 4.890 0.70 12.26 199 ASN A O 1
ATOM 1483 O O B A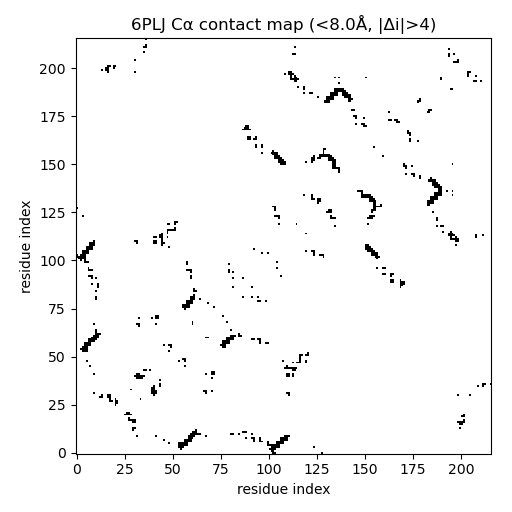SN A 1 219 ? -5.596 -8.893 4.518 0.30 12.23 199 ASN A O 1
ATOM 1492 N N . ILE A 1 220 ? -4.080 -8.437 6.118 1.00 12.12 200 ILE A N 1
ATOM 1493 C CA . ILE A 1 220 ? -3.093 -9.347 5.541 1.00 12.02 200 ILE A CA 1
ATOM 1494 C C . ILE A 1 220 ? -3.269 -10.720 6.168 1.00 13.17 200 ILE A C 1
ATOM 1495 O O . ILE A 1 220 ? -2.770 -10.982 7.269 1.00 14.26 200 ILE A O 1
ATOM 1500 N N . ASN A 1 221 ? -4.027 -11.564 5.488 1.00 13.76 201 ASN A N 1
ATOM 1501 C CA . ASN A 1 221 ? -4.216 -12.938 5.904 1.00 15.39 201 ASN A CA 1
ATOM 1502 C C . ASN A 1 221 ? -3.366 -13.828 5.018 1.00 15.22 201 ASN A C 1
ATOM 1503 O O . ASN A 1 221 ? -2.643 -14.705 5.500 1.00 15.87 201 ASN A O 1
ATOM 1508 N N . HIS A 1 222 ? -3.476 -13.613 3.712 1.00 14.20 202 HIS A N 1
ATOM 1509 C CA . HIS A 1 222 ? -2.628 -14.282 2.722 1.00 14.63 202 HIS A CA 1
ATOM 1510 C C . HIS A 1 222 ? -1.561 -13.339 2.202 1.00 13.08 202 HIS A C 1
ATOM 1511 O O . HIS A 1 222 ? -1.714 -12.122 2.261 1.00 12.18 202 HIS A O 1
ATOM 1518 N N . TYR A 1 223 ? -0.477 -13.891 1.662 1.00 11.91 203 TYR A N 1
ATOM 1519 C CA . TYR A 1 223 ? 0.562 -13.073 1.073 1.00 11.93 203 TYR A CA 1
ATOM 1520 C C . TYR A 1 223 ? 0.003 -12.224 -0.073 1.00 11.32 203 TYR A C 1
ATOM 1521 O O . TYR A 1 223 ? 0.419 -11.077 -0.261 1.00 11.09 203 TYR A O 1
ATOM 1530 N N . SER A 1 224 ? -0.954 -12.778 -0.812 1.00 11.45 204 SER A N 1
ATOM 1531 C CA . SER A 1 224 ? -1.633 -12.032 -1.887 1.00 11.85 204 SER A CA 1
ATOM 1532 C C . SER A 1 224 ? -2.285 -10.742 -1.377 1.00 11.53 204 SER A C 1
ATOM 1533 O O . SER A 1 224 ? -2.353 -9.766 -2.106 1.00 10.80 204 SER A O 1
ATOM 1536 N N . ASP A 1 225 ? -2.760 -10.745 -0.132 1.00 10.82 205 ASP A N 1
ATOM 1537 C CA . ASP A 1 225 ? -3.343 -9.534 0.469 1.00 10.71 205 ASP A CA 1
ATOM 1538 C C . ASP A 1 225 ? -2.289 -8.460 0.645 1.00 10.43 205 ASP A C 1
ATOM 1539 O O . ASP A 1 225 ? -2.531 -7.282 0.396 1.00 9.67 205 ASP A O 1
ATOM 1544 N N . TYR A 1 226 ? -1.103 -8.863 1.098 1.00 10.42 206 TYR A N 1
ATOM 1545 C CA . TYR A 1 226 ? -0.003 -7.922 1.212 1.00 10.57 206 TYR A CA 1
ATOM 1546 C C . TYR A 1 226 ? 0.379 -7.348 -0.163 1.00 10.73 206 TYR A C 1
ATOM 1547 O O . TYR A 1 226 ? 0.565 -6.149 -0.317 1.00 11.04 206 TYR A O 1
ATOM 1556 N N . LEU A 1 227 ? 0.445 -8.212 -1.169 1.00 10.87 207 LEU A N 1
ATOM 1557 C CA . LEU A 1 227 ? 0.847 -7.742 -2.490 1.00 11.56 207 LEU A CA 1
ATOM 1558 C C . LEU A 1 227 ? -0.167 -6.755 -3.041 1.00 11.13 207 LEU A C 1
ATOM 1559 O O . LEU A 1 227 ? 0.208 -5.771 -3.668 1.00 11.30 207 LEU A O 1
ATOM 1564 N N . ARG A 1 228 ? -1.439 -7.021 -2.780 1.00 11.37 208 ARG A N 1
ATOM 1565 C CA . ARG A 1 228 ? -2.521 -6.112 -3.167 1.00 11.32 208 ARG A CA 1
ATOM 1566 C C . ARG A 1 228 ? -2.366 -4.736 -2.503 1.00 11.08 208 ARG A C 1
ATOM 1567 O O . ARG A 1 228 ? -2.490 -3.703 -3.141 1.00 11.16 208 ARG A O 1
ATOM 1575 N N . ILE A 1 229 ? -2.080 -4.729 -1.209 1.00 10.88 209 ILE A N 1
ATOM 1576 C CA . ILE A 1 229 ? -1.858 -3.493 -0.490 1.00 11.04 209 ILE A CA 1
ATOM 1577 C C . ILE A 1 229 ? -0.607 -2.788 -1.004 1.00 11.33 209 ILE A C 1
ATOM 1578 O O . ILE A 1 229 ? -0.619 -1.582 -1.225 1.00 11.21 209 ILE A O 1
ATOM 1583 N N . ARG A 1 230 ? 0.459 -3.544 -1.195 1.00 11.98 210 ARG A N 1
ATOM 1584 C CA . ARG A 1 230 ? 1.720 -2.945 -1.679 1.00 13.84 210 ARG A CA 1
ATOM 1585 C C . ARG A 1 230 ? 1.478 -2.275 -3.038 1.00 13.74 210 ARG A C 1
ATOM 1586 O O . ARG A 1 230 ? 1.979 -1.226 -3.250 1.00 13.49 210 ARG A O 1
ATOM 1594 N N . ASP A 1 231 ? 0.734 -2.933 -3.914 1.00 13.86 211 ASP A N 1
ATOM 1595 C CA . ASP A 1 231 ? 0.441 -2.353 -5.233 1.00 14.77 211 ASP A CA 1
ATOM 1596 C C . ASP A 1 231 ? -0.313 -1.029 -5.120 1.00 13.95 211 ASP A C 1
ATOM 1597 O O . ASP A 1 231 ? -0.049 -0.084 -5.882 1.00 13.84 211 ASP A O 1
ATOM 1602 N N . HIS A 1 232 ? -1.244 -0.954 -4.176 1.00 13.25 212 HIS A N 1
ATOM 1603 C CA . HIS A 1 232 ? -1.964 0.296 -3.911 1.00 13.17 212 HIS A CA 1
ATOM 1604 C C . HIS A 1 232 ? -1.027 1.408 -3.436 1.00 14.53 212 HIS A C 1
ATOM 1605 O O . HIS A 1 232 ? -1.116 2.540 -3.914 1.00 15.72 212 HIS A O 1
ATOM 1612 N N A PHE A 1 233 ? -0.156 1.064 -2.486 0.50 15.00 213 PHE A N 1
ATOM 1613 N N B PHE A 1 233 ? -0.124 1.096 -2.517 0.50 14.85 213 PHE A N 1
ATOM 1614 C CA A PHE A 1 233 ? 0.838 1.995 -1.942 0.50 15.86 213 PHE A CA 1
ATOM 1615 C CA B PHE A 1 233 ? 0.794 2.122 -2.017 0.50 15.63 213 PHE A CA 1
ATOM 1616 C C A PHE A 1 233 ? 1.786 2.498 -3.044 0.50 16.44 213 PHE A C 1
ATOM 1617 C C B PHE A 1 233 ? 1.867 2.514 -3.023 0.50 16.43 213 PHE A C 1
ATOM 1618 O O A PHE A 1 233 ? 2.032 3.706 -3.142 0.50 16.50 213 PHE A O 1
ATOM 1619 O O B PHE A 1 233 ? 2.319 3.662 -3.007 0.50 16.90 213 PHE A O 1
ATOM 1634 N N . LEU A 1 234 ? 2.269 1.591 -3.893 1.00 16.75 214 LEU A N 1
ATOM 1635 C CA . LEU A 1 234 ? 3.141 1.967 -5.034 1.00 19.23 214 LEU A CA 1
ATOM 1636 C C . LEU A 1 234 ? 2.433 2.937 -5.994 1.00 20.24 214 LEU A C 1
ATOM 1637 O O . LEU A 1 234 ? 3.070 3.841 -6.545 1.00 20.39 214 LEU A O 1
ATOM 1642 N N . ARG A 1 235 ? 1.123 2.771 -6.185 1.00 19.79 215 ARG A N 1
ATOM 1643 C CA . ARG A 1 235 ? 0.357 3.678 -7.058 1.00 20.99 215 ARG A CA 1
ATOM 1644 C C . ARG A 1 235 ? 0.183 5.061 -6.475 1.00 22.73 215 ARG A C 1
ATOM 1645 O O . ARG A 1 235 ? 0.311 6.047 -7.198 1.00 23.45 215 ARG A O 1
ATOM 1653 N N . THR A 1 236 ? -0.130 5.126 -5.180 1.00 23.09 216 THR A N 1
ATOM 1654 C CA . THR A 1 236 ? -0.485 6.376 -4.516 1.00 26.33 216 THR A CA 1
ATOM 1655 C C . THR A 1 236 ? 0.721 7.055 -3.858 1.00 30.96 216 THR A C 1
ATOM 1656 O O . THR A 1 236 ? 0.543 8.041 -3.139 1.00 33.49 216 THR A O 1
ATOM 1660 N N . ASN A 1 237 ? 1.919 6.514 -4.121 1.00 36.99 217 ASN A N 1
ATOM 1661 C CA . ASN A 1 237 ? 3.239 7.041 -3.714 1.00 42.07 217 ASN A CA 1
ATOM 1662 C C . ASN A 1 237 ? 3.639 6.504 -2.348 1.00 44.13 217 ASN A C 1
ATOM 1663 O O . ASN A 1 237 ? 4.708 5.906 -2.227 1.00 48.56 217 ASN A O 1
#

InterPro domains:
  IPR025877 MobA-like NTP transferase [PF12804] (7-162)
  IPR029044 Nucleotide-diphospho-sugar transferases [G3DSA:3.90.550.10] (3-215)
  IPR029044 Nucleotide-diphospho-sugar transferases [SSF53448] (5-211)

Nearest PDB structures (foldseek):
  6plj-assembly1_A  TM=1.005E+00  e=2.522E-49  Methanothermobacter thermautotrophicus str. Delta H
  4e1k-assembly1_A  TM=7.588E-01  e=5.675E-13  Haemophilus influenzae Rd KW20
  5vmk-assembly1_A  TM=7.448E-01  e=5.324E-13  Acinetobacter baumannii
  9mh4-assembly1_A  TM=7.540E-01  e=3.604E-12  Klebsiella aerogenes KCTC 2190
  2we9-assembly1_A  TM=7.783E-01  e=5.632E-12  Mycobacterium tuberculosis H37Rv